Protein AF-A0A8X6N2X9-F1 (afdb_monomer)

Sequence (286 aa):
MPYRKSNLGRNTRKAKSVRRVIAHQTEEERASGNEQSRQRKTQIRAEEAAEQHAAKLEDARFRVRQSRSATSNVLRSQQREHNRLQMAERRQQGKTYQPYNHLALRYNPSEDYGLNRHVLIDTMTTAIDMMPSDTHKIVIQADRTPAGEHVRRFNAPTVDEVAIIIVGDQFQPRDIVLHRRNEPLTKVAETHRCYDVLQYLILFWDAADGYNFSVKMANPVDGEETNKKCSAMNYYSYRLMVQENEDNHILKCRQLFNQYIVDIDAKIETERLIFIRLNQTKLHSE

Radius of gyration: 29.12 Å; Cα contacts (8 Å, |Δi|>4): 142; chains: 1; bounding box: 67×75×75 Å

Mean predicted aligned error: 19.79 Å

Structure (mmCIF, N/CA/C/O backbone):
data_AF-A0A8X6N2X9-F1
#
_entry.id   AF-A0A8X6N2X9-F1
#
loop_
_atom_site.group_PDB
_atom_site.id
_atom_site.type_symbol
_atom_site.label_atom_id
_atom_site.label_alt_id
_atom_site.label_comp_id
_atom_site.label_asym_id
_atom_site.label_entity_id
_atom_site.label_seq_id
_atom_site.pdbx_PDB_ins_code
_atom_site.Cartn_x
_atom_site.Cartn_y
_atom_site.Cartn_z
_atom_site.occupancy
_atom_site.B_iso_or_equiv
_atom_site.auth_seq_id
_atom_site.auth_comp_id
_atom_site.auth_asym_id
_atom_site.auth_atom_id
_atom_site.pdbx_PDB_model_num
ATOM 1 N N . MET A 1 1 ? 18.378 44.188 -38.671 1.00 47.78 1 MET A N 1
ATOM 2 C CA . MET A 1 1 ? 19.050 42.958 -39.156 1.00 47.78 1 MET A CA 1
ATOM 3 C C . MET A 1 1 ? 17.985 41.991 -39.659 1.00 47.78 1 MET A C 1
ATOM 5 O O . MET A 1 1 ? 17.082 41.707 -38.881 1.00 47.78 1 MET A O 1
ATOM 9 N N . PRO A 1 2 ? 18.004 41.531 -40.922 1.00 42.38 2 PRO A N 1
ATOM 10 C CA . PRO A 1 2 ? 16.957 40.641 -41.410 1.00 42.38 2 PRO A CA 1
ATOM 11 C C . PRO A 1 2 ? 17.167 39.208 -40.896 1.00 42.38 2 PRO A C 1
ATOM 13 O O . PRO A 1 2 ? 18.286 38.695 -40.846 1.00 42.38 2 PRO A O 1
ATOM 16 N N . TYR A 1 3 ? 16.062 38.580 -40.500 1.00 45.66 3 TYR A N 1
ATOM 17 C CA . TYR A 1 3 ? 15.987 37.246 -39.909 1.00 45.66 3 TYR A CA 1
ATOM 18 C C . TYR A 1 3 ? 16.494 36.164 -40.880 1.00 45.66 3 TYR A C 1
ATOM 20 O O . TYR A 1 3 ? 16.005 36.024 -42.006 1.00 45.66 3 TYR A O 1
ATOM 28 N N . ARG A 1 4 ? 17.494 35.386 -40.450 1.00 45.91 4 ARG A N 1
ATOM 29 C CA . ARG A 1 4 ? 18.131 34.330 -41.251 1.00 45.91 4 ARG A CA 1
ATOM 30 C C . ARG A 1 4 ? 17.182 33.126 -41.334 1.00 45.91 4 ARG A C 1
ATOM 32 O O . ARG A 1 4 ? 17.051 32.378 -40.371 1.00 45.91 4 ARG A O 1
ATOM 39 N N . LYS A 1 5 ? 16.518 32.929 -42.480 1.00 51.50 5 LYS A N 1
ATOM 40 C CA . LYS A 1 5 ? 15.677 31.742 -42.730 1.00 51.50 5 LYS A CA 1
ATOM 41 C C . LYS A 1 5 ? 16.506 30.461 -42.548 1.00 51.50 5 LYS A C 1
ATOM 43 O O . LYS A 1 5 ? 17.589 30.328 -43.122 1.00 51.50 5 LYS A O 1
ATOM 48 N N . SER A 1 6 ? 16.002 29.531 -41.741 1.00 55.16 6 SER A N 1
ATOM 49 C CA . SER A 1 6 ? 16.616 28.227 -41.493 1.00 55.16 6 SER A CA 1
ATOM 50 C C . SER A 1 6 ? 16.605 27.384 -42.774 1.00 55.16 6 SER A C 1
ATOM 52 O O . SER A 1 6 ? 15.592 27.251 -43.455 1.00 55.16 6 SER A O 1
ATOM 54 N N . ASN A 1 7 ? 17.761 26.820 -43.136 1.00 50.12 7 ASN A N 1
ATOM 55 C CA . ASN A 1 7 ? 17.958 26.039 -44.364 1.00 50.12 7 ASN A CA 1
ATOM 56 C C . ASN A 1 7 ? 17.386 24.606 -44.256 1.00 50.12 7 ASN A C 1
ATOM 58 O O . ASN A 1 7 ? 18.069 23.633 -44.582 1.00 50.12 7 ASN A O 1
ATOM 62 N 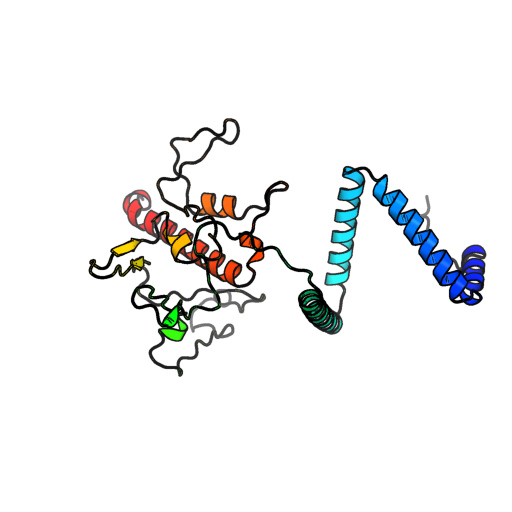N . LEU A 1 8 ? 16.143 24.459 -43.797 1.00 50.50 8 LEU A N 1
ATOM 63 C CA . LEU A 1 8 ? 15.403 23.196 -43.809 1.00 50.50 8 LEU A CA 1
ATOM 64 C C . LEU A 1 8 ? 14.977 22.886 -45.251 1.00 50.50 8 LEU A C 1
ATOM 66 O O . LEU A 1 8 ? 13.925 23.317 -45.704 1.00 50.50 8 LEU A O 1
ATOM 70 N N . GLY A 1 9 ? 15.833 22.184 -46.000 1.00 52.78 9 GLY A N 1
ATOM 71 C CA . GLY A 1 9 ? 15.466 21.659 -47.323 1.00 52.78 9 GLY A CA 1
ATOM 72 C C . GLY A 1 9 ? 16.521 21.725 -48.429 1.00 52.78 9 GLY A C 1
ATOM 73 O O . GLY A 1 9 ? 16.191 21.471 -49.586 1.00 52.78 9 GLY A O 1
ATOM 74 N N . ARG A 1 10 ? 17.796 22.041 -48.153 1.00 50.47 10 ARG A N 1
ATOM 75 C CA . ARG A 1 10 ? 18.813 22.009 -49.223 1.00 50.47 10 ARG A CA 1
ATOM 76 C C . ARG A 1 10 ? 19.252 20.583 -49.558 1.00 50.47 10 ARG A C 1
ATOM 78 O O . ARG A 1 10 ? 19.975 19.931 -48.810 1.00 50.47 10 ARG A O 1
ATOM 85 N N . ASN A 1 11 ? 18.888 20.156 -50.763 1.00 60.03 11 ASN A N 1
ATOM 86 C CA . ASN A 1 11 ? 19.385 18.981 -51.474 1.00 60.03 11 ASN A CA 1
ATOM 87 C C . ASN A 1 11 ? 20.863 19.200 -51.887 1.00 60.03 11 ASN A C 1
ATOM 89 O O . ASN A 1 11 ? 21.17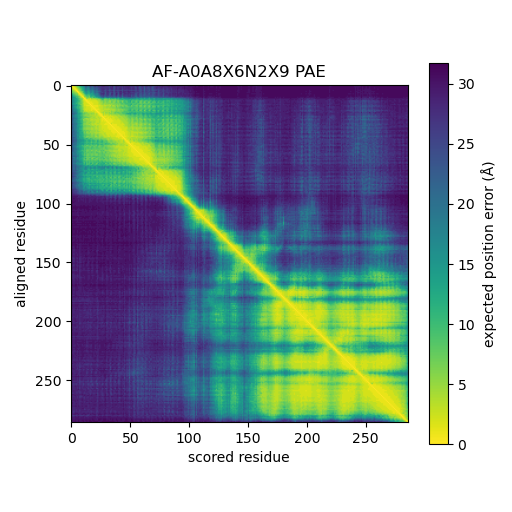5 19.442 -53.055 1.00 60.03 11 ASN A O 1
ATOM 93 N N . THR A 1 12 ? 21.770 19.237 -50.903 1.00 72.19 12 THR A N 1
ATOM 94 C CA . THR A 1 12 ? 23.193 19.565 -51.101 1.00 72.19 12 THR A CA 1
ATOM 95 C C . THR A 1 12 ? 23.905 18.501 -51.945 1.00 72.19 12 THR A C 1
ATOM 97 O O . THR A 1 12 ? 23.574 17.317 -51.876 1.00 72.19 12 THR A O 1
ATOM 100 N N . ARG A 1 13 ? 24.923 18.896 -52.732 1.00 71.94 13 ARG A N 1
ATOM 101 C CA . ARG A 1 13 ? 25.735 17.952 -53.536 1.00 71.94 13 ARG A CA 1
ATOM 102 C C . ARG A 1 13 ? 26.295 16.803 -52.683 1.00 71.94 13 ARG A C 1
ATOM 104 O O . ARG A 1 13 ? 26.290 15.661 -53.129 1.00 71.94 13 ARG A O 1
ATOM 111 N N . LYS A 1 14 ? 26.684 17.092 -51.434 1.00 74.56 14 LYS A N 1
ATOM 112 C CA . LYS A 1 14 ? 27.164 16.101 -50.458 1.00 74.56 14 LYS A CA 1
ATOM 113 C C . LYS A 1 14 ? 26.070 15.102 -50.058 1.00 74.56 14 LYS A C 1
ATOM 115 O O . LYS A 1 14 ? 26.307 13.904 -50.127 1.00 74.56 14 LYS A O 1
ATOM 120 N N . ALA A 1 15 ? 24.860 15.566 -49.734 1.00 72.31 15 ALA A N 1
ATOM 121 C CA . ALA A 1 15 ? 23.736 14.679 -49.416 1.00 72.31 15 ALA A CA 1
ATOM 122 C C . ALA A 1 15 ? 23.313 13.809 -50.616 1.00 72.31 15 ALA A C 1
ATOM 124 O O . ALA A 1 15 ? 22.996 12.635 -50.441 1.00 72.31 15 ALA A O 1
ATOM 125 N N . LYS A 1 16 ? 23.358 14.354 -51.842 1.00 76.44 16 LYS A N 1
ATOM 126 C CA . LYS A 1 16 ? 23.092 13.591 -53.076 1.00 76.44 16 LYS A CA 1
ATOM 127 C C . LYS A 1 16 ? 24.145 12.510 -53.328 1.00 76.44 16 LYS A C 1
ATOM 129 O O . LYS A 1 16 ? 23.776 11.396 -53.678 1.00 76.44 16 LYS A O 1
ATOM 134 N N . SER A 1 17 ? 25.425 12.830 -53.131 1.00 77.94 17 SER A N 1
ATOM 135 C CA . SER A 1 17 ? 26.524 11.863 -53.243 1.00 77.94 17 SER A CA 1
ATOM 136 C C . SER A 1 17 ? 26.359 10.715 -52.241 1.00 77.94 17 SER A C 1
ATOM 138 O O . SER A 1 17 ? 26.337 9.556 -52.637 1.00 77.94 17 SER A O 1
ATOM 140 N N . VAL A 1 18 ? 26.090 11.032 -50.968 1.00 79.25 18 VAL A N 1
ATOM 141 C CA . VAL A 1 18 ? 25.855 10.029 -49.913 1.00 79.25 18 VAL A CA 1
ATOM 142 C C . VAL A 1 18 ? 24.670 9.117 -50.247 1.00 79.25 18 VAL A C 1
ATOM 144 O O . VAL A 1 18 ? 24.777 7.905 -50.101 1.00 79.25 18 VAL A O 1
ATOM 147 N N . ARG A 1 19 ? 23.557 9.662 -50.758 1.00 78.88 19 ARG A N 1
ATOM 148 C CA . ARG A 1 19 ? 22.403 8.845 -51.178 1.00 78.88 19 ARG A CA 1
ATOM 149 C C . ARG A 1 19 ? 22.729 7.902 -52.338 1.00 78.88 19 ARG A C 1
ATOM 151 O O . ARG A 1 19 ? 22.257 6.773 -52.319 1.00 78.88 19 ARG A O 1
ATOM 158 N N . ARG A 1 20 ? 23.528 8.343 -53.320 1.00 80.88 20 ARG A N 1
ATOM 159 C CA . ARG A 1 20 ? 23.977 7.478 -54.428 1.00 80.88 20 ARG A CA 1
ATOM 160 C C . ARG A 1 20 ? 24.857 6.342 -53.919 1.00 80.88 20 ARG A C 1
ATOM 162 O O . ARG A 1 20 ? 24.640 5.206 -54.307 1.00 80.88 20 ARG A O 1
ATOM 169 N N . VAL A 1 21 ? 25.789 6.638 -53.014 1.00 80.06 21 VAL A N 1
ATOM 170 C CA . VAL A 1 21 ? 26.652 5.617 -52.403 1.00 80.06 21 VAL A CA 1
ATOM 171 C C . VAL A 1 21 ? 25.815 4.587 -51.637 1.00 80.06 21 VAL A C 1
ATOM 173 O O . VAL A 1 21 ? 25.965 3.399 -51.879 1.00 80.06 21 VAL A O 1
ATOM 176 N N . ILE A 1 22 ? 24.861 5.017 -50.803 1.00 78.69 22 ILE A N 1
ATOM 177 C CA . ILE A 1 22 ? 23.973 4.101 -50.056 1.00 78.69 22 ILE A CA 1
ATOM 178 C C . ILE A 1 22 ? 23.129 3.221 -51.000 1.00 78.69 22 ILE A C 1
ATOM 180 O O . ILE A 1 22 ? 22.925 2.033 -50.732 1.00 78.69 22 ILE A O 1
ATOM 184 N N . ALA A 1 23 ? 22.648 3.788 -52.111 1.00 80.12 23 ALA A N 1
ATOM 185 C CA . ALA A 1 23 ? 21.834 3.067 -53.088 1.00 80.12 23 ALA A CA 1
ATOM 186 C C . ALA A 1 23 ? 22.614 1.964 -53.827 1.00 80.12 23 ALA A C 1
ATOM 188 O O . ALA A 1 23 ? 22.026 0.936 -54.148 1.00 80.12 23 ALA A O 1
ATOM 189 N N . HIS A 1 24 ? 23.919 2.154 -54.057 1.00 83.62 24 HIS A N 1
ATOM 190 C CA . HIS A 1 24 ? 24.770 1.212 -54.797 1.00 83.62 24 HIS A CA 1
ATOM 191 C C . HIS A 1 24 ? 25.583 0.243 -53.918 1.00 83.62 24 HIS A C 1
ATOM 193 O O . HIS A 1 24 ? 26.282 -0.603 -54.462 1.00 83.62 24 HIS A O 1
ATOM 199 N N . GLN A 1 25 ? 25.490 0.336 -52.588 1.00 83.81 25 GLN A N 1
ATOM 200 C CA . GLN A 1 25 ? 26.158 -0.597 -51.670 1.00 83.81 25 GLN A CA 1
ATOM 201 C C . GLN A 1 25 ? 25.554 -2.005 -51.710 1.00 83.81 25 GLN A C 1
ATOM 203 O O . GLN A 1 25 ? 24.332 -2.163 -51.796 1.00 83.81 25 GLN A O 1
ATOM 208 N N . THR A 1 26 ? 26.405 -3.018 -51.559 1.00 85.56 26 THR A N 1
ATOM 209 C CA . THR A 1 26 ? 25.987 -4.416 -51.377 1.00 85.56 26 THR A CA 1
ATOM 210 C C . THR A 1 26 ? 25.476 -4.661 -49.949 1.00 85.56 26 THR A C 1
ATOM 212 O O . THR A 1 26 ? 25.721 -3.869 -49.035 1.00 85.56 26 THR A O 1
ATOM 215 N N . GLU A 1 27 ? 24.726 -5.745 -49.725 1.00 80.88 27 GLU A N 1
ATOM 216 C CA . GLU A 1 27 ? 24.219 -6.080 -48.381 1.00 80.88 27 GLU A CA 1
ATOM 217 C C . GLU A 1 27 ? 25.348 -6.344 -47.377 1.00 80.88 27 GLU A C 1
ATOM 219 O O . GLU A 1 27 ? 25.246 -5.926 -46.223 1.00 80.88 27 GLU A O 1
ATOM 224 N N . GLU A 1 28 ? 26.452 -6.939 -47.829 1.00 82.94 28 GLU A N 1
ATOM 225 C CA . GLU A 1 28 ? 27.638 -7.207 -47.010 1.00 82.94 28 GLU A CA 1
ATOM 226 C C . GLU A 1 28 ? 28.362 -5.919 -46.600 1.00 82.94 28 GLU A C 1
ATOM 228 O O . GLU A 1 28 ? 28.704 -5.741 -45.428 1.00 82.94 28 GLU A O 1
ATOM 233 N N . GLU A 1 29 ? 28.525 -4.965 -47.522 1.00 84.38 29 GLU A N 1
ATOM 234 C CA . GLU A 1 29 ? 29.093 -3.647 -47.214 1.00 84.38 29 GLU A CA 1
ATOM 235 C C . GLU A 1 29 ? 28.211 -2.866 -46.231 1.00 84.38 29 GLU A C 1
ATOM 237 O O . GLU A 1 29 ? 28.717 -2.212 -45.313 1.00 84.38 29 GLU A O 1
ATOM 242 N N . ARG A 1 30 ? 26.881 -2.970 -46.366 1.00 82.62 30 ARG A N 1
ATOM 243 C CA . ARG A 1 30 ? 25.932 -2.367 -45.416 1.00 82.62 30 ARG A CA 1
ATOM 244 C C . ARG A 1 30 ? 26.009 -3.031 -44.045 1.00 82.62 30 ARG A C 1
ATOM 246 O O . ARG A 1 30 ? 25.992 -2.327 -43.035 1.00 82.62 30 ARG A O 1
ATOM 253 N N . ALA A 1 31 ? 26.088 -4.359 -43.989 1.00 83.56 31 ALA A N 1
ATOM 254 C CA . ALA A 1 31 ? 26.205 -5.104 -42.740 1.00 83.56 31 ALA A CA 1
ATOM 255 C C . ALA A 1 31 ? 27.518 -4.766 -42.014 1.00 83.56 31 ALA A C 1
ATOM 257 O O . ALA A 1 31 ? 27.481 -4.411 -40.836 1.00 83.56 31 ALA A O 1
ATOM 258 N N . SER A 1 32 ? 28.644 -4.759 -42.733 1.00 87.75 32 SER A N 1
ATOM 259 C CA . SER A 1 32 ? 29.963 -4.378 -42.210 1.00 87.75 32 SER A CA 1
ATOM 260 C C . SER A 1 32 ? 29.985 -2.932 -41.696 1.00 87.75 32 SER A C 1
ATOM 262 O O . SER A 1 32 ? 30.394 -2.674 -40.562 1.00 87.75 32 SER A O 1
ATOM 264 N N . GLY A 1 33 ? 29.440 -1.978 -42.462 1.00 88.31 33 GLY A N 1
ATOM 265 C CA . GLY A 1 33 ? 29.343 -0.577 -42.036 1.00 88.31 33 GLY A CA 1
ATOM 266 C C . GLY A 1 33 ? 28.426 -0.362 -40.823 1.00 88.31 33 GLY A C 1
ATOM 267 O O . GLY A 1 33 ? 28.725 0.456 -39.942 1.00 88.31 33 GLY A O 1
ATOM 268 N N . ASN A 1 34 ? 27.325 -1.116 -40.733 1.00 85.56 34 ASN A N 1
ATOM 269 C CA . ASN A 1 34 ? 26.439 -1.106 -39.568 1.00 85.56 34 ASN A CA 1
ATOM 270 C C . ASN A 1 34 ? 27.136 -1.672 -38.328 1.00 85.56 34 ASN A C 1
ATOM 272 O O . ASN A 1 34 ? 26.966 -1.122 -37.237 1.00 85.56 34 ASN A O 1
ATOM 276 N N . GLU A 1 35 ? 27.944 -2.718 -38.489 1.00 84.94 35 GLU A N 1
ATOM 277 C CA . GLU A 1 35 ? 28.675 -3.346 -37.391 1.00 84.94 35 GLU A CA 1
ATOM 278 C C . GLU A 1 35 ? 29.802 -2.445 -36.870 1.00 84.94 35 GLU A C 1
ATOM 280 O O . GLU A 1 35 ? 29.872 -2.185 -35.669 1.00 84.94 35 GLU A O 1
ATOM 285 N N . GLN A 1 36 ? 30.585 -1.819 -37.754 1.00 88.31 36 GLN A N 1
ATOM 286 C CA . GLN A 1 36 ? 31.569 -0.799 -37.362 1.00 88.31 36 GLN A CA 1
ATOM 287 C C . GLN A 1 36 ? 30.910 0.392 -36.646 1.00 88.31 36 GLN A C 1
ATOM 289 O O . GLN A 1 36 ? 31.418 0.908 -35.646 1.00 88.31 36 GLN A O 1
ATOM 294 N N . SER A 1 37 ? 29.729 0.813 -37.106 1.00 86.62 37 SER A N 1
ATOM 295 C CA . SER A 1 37 ? 28.956 1.872 -36.448 1.00 86.62 37 SER A CA 1
ATOM 296 C C . SER A 1 37 ? 28.434 1.451 -35.069 1.00 86.62 37 SER A C 1
ATOM 298 O O . SER A 1 37 ? 28.343 2.291 -34.168 1.00 86.62 37 SER A O 1
ATOM 300 N N . ARG A 1 38 ? 28.081 0.171 -34.879 1.00 86.25 38 ARG A N 1
ATOM 301 C CA . ARG A 1 38 ? 27.702 -0.387 -33.572 1.00 86.25 38 ARG A CA 1
ATOM 302 C C . ARG A 1 38 ? 28.898 -0.403 -32.627 1.00 86.25 38 ARG A C 1
ATOM 304 O O . ARG A 1 38 ? 28.765 0.137 -31.533 1.00 86.25 38 ARG A O 1
ATOM 311 N N . GLN A 1 39 ? 30.049 -0.899 -33.083 1.00 87.44 39 GLN A N 1
ATOM 312 C CA . GLN A 1 39 ? 31.296 -0.961 -32.311 1.00 87.44 39 GLN A CA 1
ATOM 313 C C . GLN A 1 39 ? 31.765 0.426 -31.854 1.00 87.44 39 GLN A C 1
ATOM 315 O O . GLN A 1 39 ? 32.082 0.639 -30.683 1.00 87.44 39 GLN A O 1
ATOM 320 N N . ARG A 1 40 ? 31.711 1.421 -32.745 1.00 89.38 40 ARG A N 1
ATOM 321 C CA . ARG A 1 40 ? 32.033 2.807 -32.386 1.00 89.38 40 ARG A CA 1
ATOM 322 C C . ARG A 1 40 ? 31.057 3.375 -31.353 1.00 89.38 40 ARG A C 1
ATOM 324 O O . ARG A 1 40 ? 31.465 4.070 -30.430 1.00 89.38 40 ARG A O 1
ATOM 331 N N . LYS A 1 41 ? 29.756 3.081 -31.474 1.00 86.06 41 LYS A N 1
ATOM 332 C CA . LYS A 1 41 ? 28.751 3.517 -30.488 1.00 86.06 41 LYS A CA 1
ATOM 333 C C . LYS A 1 41 ? 28.925 2.835 -29.133 1.00 86.06 41 LYS A C 1
ATOM 335 O O . LYS A 1 41 ? 28.626 3.468 -28.126 1.00 86.06 41 LYS A O 1
ATOM 340 N N . THR A 1 42 ? 29.348 1.573 -29.093 1.00 85.81 42 THR A N 1
ATOM 341 C CA . THR A 1 42 ? 29.616 0.866 -27.833 1.00 85.81 42 THR A CA 1
ATOM 342 C C . THR A 1 42 ? 30.863 1.402 -27.145 1.00 85.81 42 THR A C 1
ATOM 344 O O . THR A 1 42 ? 30.806 1.610 -25.942 1.00 85.81 42 THR A O 1
ATOM 347 N N . GLN A 1 43 ? 31.923 1.719 -27.896 1.00 87.94 43 GLN A N 1
ATOM 348 C CA . GLN A 1 43 ? 33.115 2.387 -27.354 1.00 87.94 43 GLN A CA 1
ATOM 349 C C . GLN A 1 43 ? 32.758 3.750 -26.749 1.00 87.94 43 GLN A C 1
ATOM 351 O O . GLN A 1 43 ? 33.025 3.989 -25.579 1.00 87.94 43 GLN A O 1
ATOM 356 N N . ILE A 1 44 ? 32.009 4.581 -27.487 1.00 85.25 44 ILE A N 1
ATOM 357 C CA . ILE A 1 44 ? 31.548 5.887 -26.984 1.00 85.25 44 ILE A CA 1
ATOM 358 C C . ILE A 1 44 ? 30.692 5.745 -25.714 1.00 85.25 44 ILE A C 1
ATOM 360 O O . ILE A 1 44 ? 30.793 6.583 -24.831 1.00 85.25 44 ILE A O 1
ATOM 364 N N . ARG A 1 45 ? 29.839 4.714 -25.608 1.00 80.69 45 ARG A N 1
ATOM 365 C CA . ARG A 1 45 ? 29.037 4.475 -24.390 1.00 80.69 45 ARG A CA 1
ATOM 366 C C . ARG A 1 45 ? 29.870 3.972 -23.213 1.00 80.69 45 ARG A C 1
ATOM 368 O O . ARG A 1 45 ? 29.500 4.247 -22.082 1.00 80.69 45 ARG A O 1
ATOM 375 N N . ALA A 1 46 ? 30.931 3.210 -23.468 1.00 81.56 46 ALA A N 1
ATOM 376 C CA . ALA A 1 46 ? 31.814 2.699 -22.422 1.00 81.56 46 ALA A CA 1
ATOM 377 C C . ALA A 1 46 ? 32.680 3.812 -21.807 1.00 81.56 46 ALA A C 1
ATOM 379 O O . ALA A 1 46 ? 33.024 3.737 -20.634 1.00 81.56 46 ALA A O 1
ATOM 380 N N . GLU A 1 47 ? 32.989 4.846 -22.590 1.00 85.81 47 GLU A N 1
ATOM 381 C CA . GLU A 1 47 ? 33.782 6.014 -22.181 1.00 85.81 47 GLU A CA 1
ATOM 382 C C . GLU A 1 47 ? 32.914 7.197 -21.688 1.00 85.81 47 GLU A C 1
ATOM 384 O O . GLU A 1 47 ? 33.436 8.258 -21.351 1.00 85.81 47 GLU A O 1
ATOM 389 N N . GLU A 1 48 ? 31.584 7.046 -21.657 1.00 84.19 48 GLU A N 1
ATOM 390 C CA . GLU A 1 48 ? 30.634 8.115 -21.317 1.00 84.19 48 GLU A CA 1
ATOM 391 C C . GLU A 1 48 ? 30.599 8.367 -19.799 1.00 84.19 48 GLU A C 1
ATOM 393 O O . GLU A 1 48 ? 30.393 7.451 -19.002 1.00 84.19 48 GLU A O 1
ATOM 398 N N . ALA A 1 49 ? 30.763 9.627 -19.383 1.00 86.56 49 ALA A N 1
ATOM 399 C CA . ALA A 1 49 ? 30.633 10.015 -17.979 1.00 86.56 49 ALA A CA 1
ATOM 400 C C . ALA A 1 49 ? 29.179 9.860 -17.488 1.00 86.56 49 ALA A C 1
ATOM 402 O O . ALA A 1 49 ? 28.230 10.074 -18.248 1.00 86.56 49 ALA A O 1
ATOM 403 N N . ALA A 1 50 ? 28.990 9.551 -16.200 1.00 81.69 50 ALA A N 1
ATOM 404 C CA . ALA A 1 50 ? 27.674 9.261 -15.616 1.00 81.69 50 ALA A CA 1
ATOM 405 C C . ALA A 1 50 ? 26.636 10.382 -15.840 1.00 81.69 50 ALA A C 1
ATOM 407 O O . ALA A 1 50 ? 25.484 10.104 -16.173 1.00 81.69 50 ALA A O 1
ATOM 408 N N . GLU A 1 51 ? 27.053 11.648 -15.749 1.00 81.75 51 GLU A N 1
ATOM 409 C CA . GLU A 1 51 ? 26.187 12.812 -15.989 1.00 81.75 51 GLU A CA 1
ATOM 410 C C . GLU A 1 51 ? 25.728 12.915 -17.453 1.00 81.75 51 GLU A C 1
ATOM 412 O O . GLU A 1 51 ? 24.561 13.197 -17.733 1.00 81.75 51 GLU A O 1
ATOM 417 N N . GLN A 1 52 ? 26.620 12.624 -18.406 1.00 81.31 52 GLN A N 1
ATOM 418 C CA . GLN A 1 52 ? 26.294 12.615 -19.836 1.00 81.31 52 GLN A CA 1
ATOM 419 C C . GLN A 1 52 ? 25.355 11.450 -20.178 1.00 81.31 52 GLN A C 1
ATOM 421 O O . GLN A 1 52 ? 24.403 11.621 -20.945 1.00 81.31 52 GLN A O 1
ATOM 426 N N . HIS A 1 53 ? 25.567 10.291 -19.546 1.00 83.69 53 HIS A N 1
ATOM 427 C CA . HIS A 1 53 ? 24.683 9.135 -19.665 1.00 83.69 53 HIS A CA 1
ATOM 428 C C . HIS A 1 53 ? 23.270 9.439 -19.131 1.00 83.69 53 HIS A C 1
ATOM 430 O O . HIS A 1 53 ? 22.280 9.138 -19.805 1.00 83.69 53 HIS A O 1
ATOM 436 N N . ALA A 1 54 ? 23.160 10.091 -17.969 1.00 82.06 54 ALA A N 1
ATOM 437 C CA . ALA A 1 54 ? 21.880 10.491 -17.383 1.00 82.06 54 ALA A CA 1
ATOM 438 C C . ALA A 1 54 ? 21.129 11.510 -18.261 1.00 82.06 54 ALA A C 1
ATOM 440 O O . ALA A 1 54 ? 19.959 11.300 -18.587 1.00 82.06 54 ALA A O 1
ATOM 441 N N . ALA A 1 55 ? 21.811 12.558 -18.739 1.00 85.94 55 ALA A N 1
ATOM 442 C CA . ALA A 1 55 ? 21.214 13.568 -19.618 1.00 85.94 55 ALA A CA 1
ATOM 443 C C . ALA A 1 55 ? 20.676 12.967 -20.931 1.00 85.94 55 ALA A C 1
ATOM 445 O O . ALA A 1 55 ? 19.605 13.331 -21.420 1.00 85.94 55 ALA A O 1
ATOM 446 N N . LYS A 1 56 ? 21.392 11.992 -21.494 1.00 85.44 56 LYS A N 1
ATOM 447 C CA . LYS A 1 56 ? 20.983 11.269 -22.704 1.00 85.44 56 LYS A CA 1
ATOM 448 C C . LYS A 1 56 ? 19.806 10.329 -22.463 1.00 85.44 56 LYS A C 1
ATOM 450 O O . LYS A 1 56 ? 18.983 10.154 -23.366 1.00 85.44 56 LYS A O 1
ATOM 455 N N . LEU A 1 57 ? 19.710 9.735 -21.272 1.00 84.81 57 LEU A N 1
ATOM 456 C CA . LEU A 1 57 ? 18.554 8.937 -20.871 1.00 84.81 57 LEU A CA 1
ATOM 457 C C . LEU A 1 57 ? 17.306 9.819 -20.737 1.00 84.81 57 LEU A C 1
ATOM 459 O O . LEU A 1 57 ? 16.246 9.436 -21.231 1.00 84.81 57 LEU A O 1
ATOM 463 N N . GLU A 1 58 ? 17.438 11.009 -20.151 1.00 82.69 58 GLU A N 1
ATOM 464 C CA . GLU A 1 58 ? 16.352 11.993 -20.062 1.00 82.69 58 GLU A CA 1
ATOM 465 C C . GLU A 1 58 ? 15.910 12.500 -21.441 1.00 82.69 58 GLU A C 1
ATOM 467 O O . GLU A 1 58 ? 14.719 12.487 -21.759 1.00 82.69 58 GLU A O 1
ATOM 472 N N . ASP A 1 59 ? 16.849 12.825 -22.331 1.00 86.50 59 ASP A N 1
ATOM 473 C CA . ASP A 1 59 ? 16.521 13.211 -23.708 1.00 86.50 59 ASP A CA 1
ATOM 474 C C . ASP A 1 59 ? 15.853 12.061 -24.498 1.00 86.50 59 ASP A C 1
ATOM 476 O O . ASP A 1 59 ? 14.933 12.270 -25.297 1.00 86.50 59 ASP A O 1
ATOM 480 N N . ALA A 1 60 ? 16.250 10.809 -24.247 1.00 82.69 60 ALA A N 1
ATOM 481 C CA . ALA A 1 60 ? 15.574 9.641 -24.809 1.00 82.69 60 ALA A CA 1
ATOM 482 C C . ALA A 1 60 ? 14.146 9.477 -24.253 1.00 82.69 60 ALA A C 1
ATOM 484 O O . ALA A 1 60 ? 13.214 9.240 -25.029 1.00 82.69 60 ALA A O 1
ATOM 485 N N . ARG A 1 61 ? 13.945 9.649 -22.938 1.00 82.50 61 ARG A N 1
ATOM 486 C CA . ARG A 1 61 ? 12.618 9.626 -22.294 1.00 82.50 61 ARG A CA 1
ATOM 487 C C . ARG A 1 61 ? 11.709 10.705 -22.877 1.00 82.50 61 ARG A C 1
ATOM 489 O O . ARG A 1 61 ? 10.559 10.416 -23.218 1.00 82.50 61 ARG A O 1
ATOM 496 N N . PHE A 1 62 ? 12.231 11.913 -23.071 1.00 79.06 62 PHE A N 1
ATOM 497 C CA . PHE A 1 62 ? 11.496 13.028 -23.660 1.00 79.06 62 PHE A CA 1
ATOM 498 C C . PHE A 1 62 ? 11.059 12.734 -25.103 1.00 79.06 62 PHE A C 1
ATOM 500 O O . PHE A 1 62 ? 9.881 12.884 -25.438 1.00 79.06 62 PHE A O 1
ATOM 507 N N . ARG A 1 63 ? 11.957 12.201 -25.942 1.00 81.00 63 ARG A N 1
ATOM 508 C CA . ARG A 1 63 ? 11.632 11.782 -27.319 1.00 81.00 63 ARG A CA 1
ATOM 509 C C . ARG A 1 63 ? 10.602 10.652 -27.375 1.00 81.00 63 ARG A C 1
ATOM 511 O O . ARG A 1 63 ? 9.696 10.672 -28.215 1.00 81.00 63 ARG A O 1
ATOM 518 N N . VAL A 1 64 ? 10.684 9.677 -26.468 1.00 78.56 64 VAL A N 1
ATOM 519 C CA . VAL A 1 64 ? 9.675 8.610 -26.351 1.00 78.56 64 VAL A CA 1
ATOM 520 C C . VAL A 1 64 ? 8.323 9.186 -25.924 1.00 78.56 64 VAL A C 1
ATOM 522 O O . VAL A 1 64 ? 7.293 8.791 -26.466 1.00 78.56 64 VAL A O 1
ATOM 525 N N . ARG A 1 65 ? 8.295 10.153 -25.003 1.00 76.75 65 ARG A N 1
ATOM 526 C CA . ARG A 1 65 ? 7.053 10.810 -24.569 1.00 76.75 65 ARG A CA 1
ATOM 527 C C . ARG A 1 65 ? 6.393 11.594 -25.705 1.00 76.75 65 ARG A C 1
ATOM 529 O O . ARG A 1 65 ? 5.192 11.438 -25.914 1.00 76.75 65 ARG A O 1
ATOM 536 N N . GLN A 1 66 ? 7.168 12.368 -26.467 1.00 74.75 66 GLN A N 1
ATOM 537 C CA . GLN A 1 66 ? 6.662 13.128 -27.617 1.00 74.75 66 GLN A CA 1
ATOM 538 C C . GLN A 1 66 ? 6.179 12.228 -28.765 1.00 74.75 66 GLN A C 1
ATOM 540 O O . GLN A 1 66 ? 5.133 12.475 -29.360 1.00 74.75 66 GLN A O 1
ATOM 545 N N . SER A 1 67 ? 6.901 11.148 -29.071 1.00 74.62 67 SER A N 1
ATOM 546 C CA . SER A 1 67 ? 6.449 10.184 -30.088 1.00 74.62 67 SER A CA 1
ATOM 547 C C . SER A 1 67 ? 5.196 9.425 -29.639 1.00 74.62 67 SER A C 1
ATOM 549 O O . SER A 1 67 ? 4.279 9.211 -30.431 1.00 74.62 67 SER A O 1
ATOM 551 N N . ARG A 1 68 ? 5.091 9.079 -28.349 1.00 68.44 68 ARG A N 1
ATOM 552 C CA . ARG A 1 68 ? 3.872 8.487 -27.785 1.00 68.44 68 ARG A CA 1
ATOM 553 C C . ARG A 1 68 ? 2.687 9.437 -27.887 1.00 68.44 68 ARG A C 1
ATOM 555 O O . ARG A 1 68 ? 1.634 8.974 -28.298 1.00 68.44 68 ARG A O 1
ATOM 562 N N . SER A 1 69 ? 2.823 10.732 -27.597 1.00 67.44 69 SER A N 1
ATOM 563 C CA . SER A 1 69 ? 1.703 11.679 -27.726 1.00 67.44 69 SER A CA 1
ATOM 564 C C . SER A 1 69 ? 1.277 11.920 -29.181 1.00 67.44 69 SER A C 1
ATOM 566 O O . SER A 1 69 ? 0.088 12.095 -29.425 1.00 67.44 69 SER A O 1
ATOM 568 N N . ALA A 1 70 ? 2.201 11.830 -30.143 1.00 65.81 70 ALA A N 1
ATOM 569 C CA . ALA A 1 70 ? 1.942 12.055 -31.570 1.00 65.81 70 ALA A CA 1
ATOM 570 C C . ALA A 1 70 ? 1.429 10.826 -32.363 1.00 65.81 70 ALA A C 1
ATOM 572 O O . ALA A 1 70 ? 1.128 10.944 -33.549 1.00 65.81 70 ALA A O 1
ATOM 573 N N . THR A 1 71 ? 1.347 9.636 -31.756 1.00 71.69 71 THR A N 1
ATOM 574 C CA . THR A 1 71 ? 0.950 8.394 -32.454 1.00 71.69 71 THR A CA 1
ATOM 575 C C . THR A 1 71 ? -0.560 8.157 -32.460 1.00 71.69 71 THR A C 1
ATOM 577 O O . THR A 1 71 ? -1.225 8.287 -31.434 1.00 71.69 71 THR A O 1
ATOM 580 N N . SER A 1 72 ? -1.090 7.739 -33.616 1.00 72.94 72 SER A N 1
ATOM 581 C CA . SER A 1 72 ? -2.485 7.306 -33.784 1.00 72.94 72 SER A CA 1
ATOM 582 C C . SER A 1 72 ? -2.817 6.075 -32.926 1.00 72.94 72 SER A C 1
ATOM 584 O O . SER A 1 72 ? -1.965 5.210 -32.699 1.00 72.94 72 SER A O 1
ATOM 586 N N . ASN A 1 73 ? -4.074 5.964 -32.483 1.00 74.38 73 ASN A N 1
ATOM 587 C CA . ASN A 1 73 ? -4.561 4.896 -31.599 1.00 74.38 73 ASN A CA 1
ATOM 588 C C . ASN A 1 73 ? -4.317 3.481 -32.157 1.00 74.38 73 ASN A C 1
ATOM 590 O O . ASN A 1 73 ? -4.007 2.567 -31.394 1.00 74.38 73 ASN A O 1
ATOM 594 N N . VAL A 1 74 ? -4.371 3.309 -33.482 1.00 73.50 74 VAL A N 1
ATOM 595 C CA . VAL A 1 74 ? -4.140 2.014 -34.152 1.00 73.50 74 VAL A CA 1
ATOM 596 C C . VAL A 1 74 ? -2.693 1.542 -33.977 1.00 73.50 74 VAL A C 1
ATOM 598 O O . VAL A 1 74 ? -2.454 0.404 -33.576 1.00 73.50 74 VAL A O 1
ATOM 601 N N . LEU A 1 75 ? -1.721 2.437 -34.184 1.00 73.06 75 LEU A N 1
ATOM 602 C CA . LEU A 1 75 ? -0.296 2.131 -34.006 1.00 73.06 75 LEU A CA 1
ATOM 603 C C . LEU A 1 75 ? 0.038 1.841 -32.536 1.00 73.06 75 LEU A C 1
ATOM 605 O O . LEU A 1 75 ? 0.858 0.972 -32.240 1.00 73.06 75 LEU A O 1
ATOM 609 N N . ARG A 1 76 ? -0.635 2.521 -31.597 1.00 72.19 76 ARG A N 1
ATOM 610 C CA . ARG A 1 76 ? -0.494 2.245 -30.159 1.00 72.19 76 ARG A CA 1
ATOM 611 C C . ARG A 1 76 ? -1.006 0.849 -29.794 1.00 72.19 76 ARG A C 1
ATOM 613 O O . ARG A 1 76 ? -0.366 0.184 -28.982 1.00 72.19 76 ARG A O 1
ATOM 620 N N . SER A 1 77 ? -2.116 0.403 -30.387 1.00 70.38 77 SER A N 1
ATOM 621 C CA . SER A 1 77 ? -2.661 -0.946 -30.167 1.00 70.38 77 SER A CA 1
ATOM 622 C C . SER A 1 77 ? -1.705 -2.030 -30.678 1.00 70.38 77 SER A C 1
ATOM 624 O O . SER A 1 77 ? -1.299 -2.905 -29.916 1.00 70.38 77 SER A O 1
ATOM 626 N N . GLN A 1 78 ? -1.224 -1.892 -31.919 1.00 77.56 78 GLN A N 1
ATOM 627 C CA . GLN A 1 78 ? -0.265 -2.826 -32.524 1.00 77.56 78 GLN A CA 1
ATOM 628 C C . GLN A 1 78 ? 1.040 -2.924 -31.717 1.00 77.56 78 GLN A C 1
ATOM 630 O O . GLN A 1 78 ? 1.554 -4.018 -31.485 1.00 77.56 78 GLN A O 1
ATOM 635 N N . GLN A 1 79 ? 1.550 -1.797 -31.208 1.00 75.44 79 GLN A N 1
ATOM 636 C CA . GLN A 1 79 ? 2.747 -1.796 -30.363 1.00 75.44 79 GLN A CA 1
ATOM 637 C C . GLN A 1 79 ? 2.523 -2.522 -29.026 1.00 75.44 79 GLN A C 1
ATOM 639 O O . GLN A 1 79 ? 3.432 -3.191 -28.531 1.00 75.44 79 GLN A O 1
ATOM 644 N N . ARG A 1 80 ? 1.333 -2.399 -28.421 1.00 75.38 80 ARG A N 1
ATOM 645 C CA . ARG A 1 80 ? 0.990 -3.110 -27.176 1.00 75.38 80 ARG A CA 1
ATOM 646 C C . ARG A 1 80 ? 0.958 -4.619 -27.396 1.00 75.38 80 ARG A C 1
ATOM 648 O O . ARG A 1 80 ? 1.510 -5.348 -26.573 1.00 75.38 80 ARG A O 1
ATOM 655 N N . GLU A 1 81 ? 0.370 -5.077 -28.498 1.00 71.56 81 GLU A N 1
ATOM 656 C CA . GLU A 1 81 ? 0.344 -6.501 -28.843 1.00 71.56 81 GLU A CA 1
ATOM 657 C C . GLU A 1 81 ? 1.740 -7.046 -29.144 1.00 71.56 81 GLU A C 1
ATOM 659 O O . GLU A 1 81 ? 2.124 -8.078 -28.595 1.00 71.56 81 GLU A O 1
ATOM 664 N N . HIS A 1 82 ? 2.550 -6.310 -29.909 1.00 79.06 82 HIS A N 1
ATOM 665 C CA . HIS A 1 82 ? 3.936 -6.694 -30.175 1.00 79.06 82 HIS A CA 1
ATOM 666 C C . HIS A 1 82 ? 4.757 -6.821 -28.880 1.00 79.06 82 HIS A C 1
ATOM 668 O O . HIS A 1 82 ? 5.445 -7.818 -28.666 1.00 79.06 82 HIS A O 1
ATOM 674 N N . ASN A 1 83 ? 4.621 -5.860 -27.959 1.00 72.75 83 ASN A N 1
ATOM 675 C CA . ASN A 1 83 ? 5.278 -5.925 -26.652 1.00 72.75 83 ASN A CA 1
ATOM 676 C C . ASN A 1 83 ? 4.772 -7.112 -25.811 1.00 72.75 83 ASN A C 1
ATOM 678 O O . ASN A 1 83 ? 5.556 -7.737 -25.096 1.00 72.75 83 ASN A O 1
ATOM 682 N N . ARG A 1 84 ? 3.474 -7.441 -25.881 1.00 74.06 84 ARG A N 1
ATOM 683 C CA . ARG A 1 84 ? 2.881 -8.590 -25.175 1.00 74.06 84 ARG A CA 1
ATOM 684 C C . ARG A 1 84 ? 3.485 -9.908 -25.662 1.00 74.06 84 ARG A C 1
ATOM 686 O O . ARG A 1 84 ? 3.843 -10.740 -24.829 1.00 74.06 84 ARG A O 1
ATOM 693 N N . LEU A 1 85 ? 3.626 -10.067 -26.977 1.00 76.69 85 LEU A N 1
ATOM 694 C CA . LEU A 1 85 ? 4.209 -11.255 -27.602 1.00 76.69 85 LEU A CA 1
ATOM 695 C C . LEU A 1 85 ? 5.705 -11.381 -27.289 1.00 76.69 85 LEU A C 1
ATOM 697 O O . LEU A 1 85 ? 6.136 -12.433 -26.829 1.00 76.69 85 LEU A O 1
ATOM 701 N N . GLN A 1 86 ? 6.474 -10.293 -27.393 1.00 74.31 86 GLN A N 1
ATOM 702 C CA . GLN A 1 86 ? 7.903 -10.296 -27.052 1.00 74.31 86 GLN A CA 1
ATOM 703 C C . GLN A 1 86 ? 8.151 -10.640 -25.571 1.00 74.31 86 GLN A C 1
ATOM 705 O O . GLN A 1 86 ? 9.093 -11.357 -25.236 1.00 74.31 86 GLN A O 1
ATOM 710 N N . MET A 1 87 ? 7.297 -10.157 -24.661 1.00 64.50 87 MET A N 1
ATOM 711 C CA . MET A 1 87 ? 7.378 -10.512 -23.239 1.00 64.50 87 MET A CA 1
ATOM 712 C C . MET A 1 87 ? 7.012 -11.981 -22.984 1.00 64.50 87 MET A C 1
ATOM 714 O O . MET A 1 87 ? 7.555 -12.578 -22.059 1.00 64.50 87 MET A O 1
ATOM 718 N N . ALA A 1 88 ? 6.112 -12.572 -23.775 1.00 70.19 88 ALA A N 1
ATOM 719 C CA . ALA A 1 88 ? 5.795 -13.999 -23.698 1.00 70.19 88 ALA A CA 1
ATOM 720 C C . ALA A 1 88 ? 6.948 -14.867 -24.228 1.00 70.19 88 ALA A C 1
ATOM 722 O O . ALA A 1 88 ? 7.322 -15.844 -23.587 1.00 70.19 88 ALA A O 1
ATOM 723 N N . GLU A 1 89 ? 7.575 -14.461 -25.328 1.00 69.75 89 GLU A N 1
ATOM 724 C CA . GLU A 1 89 ? 8.725 -15.151 -25.919 1.00 69.75 89 GLU A CA 1
ATOM 725 C C . GLU A 1 89 ? 9.957 -15.105 -24.996 1.00 69.75 89 GLU A C 1
ATOM 727 O O . GLU A 1 89 ? 10.601 -16.124 -24.748 1.00 69.75 89 GLU A O 1
ATOM 732 N N . ARG A 1 90 ? 10.220 -13.956 -24.355 1.00 58.59 90 ARG A N 1
ATOM 733 C CA . ARG A 1 90 ? 11.267 -13.831 -23.324 1.00 58.59 90 ARG A CA 1
ATOM 734 C C . ARG A 1 90 ? 11.036 -14.727 -22.107 1.00 58.59 90 ARG A C 1
ATOM 736 O O . ARG A 1 90 ? 12.008 -15.170 -21.505 1.00 58.59 90 ARG A O 1
ATOM 743 N N . ARG A 1 91 ? 9.777 -15.003 -21.743 1.00 57.31 91 ARG A N 1
ATOM 744 C CA . ARG A 1 91 ? 9.448 -15.955 -20.665 1.00 57.31 91 ARG A CA 1
ATOM 745 C C . ARG A 1 91 ? 9.768 -17.394 -21.061 1.00 57.31 91 ARG A C 1
ATOM 747 O O . ARG A 1 91 ? 10.152 -18.164 -20.195 1.00 57.31 91 ARG A O 1
ATOM 754 N N . GLN A 1 92 ? 9.645 -17.737 -22.343 1.00 56.53 92 GLN A N 1
ATOM 755 C CA . GLN A 1 92 ? 10.011 -19.062 -22.854 1.00 56.53 92 GLN A CA 1
ATOM 756 C C . GLN A 1 92 ? 11.531 -19.231 -23.023 1.00 56.53 92 GLN A C 1
ATOM 758 O O . GLN A 1 92 ? 12.036 -20.340 -22.902 1.00 56.53 92 GLN A O 1
ATOM 763 N N . GLN A 1 93 ? 12.269 -18.140 -23.258 1.00 53.09 93 GLN A N 1
ATOM 764 C CA . GLN A 1 93 ? 13.729 -18.147 -23.454 1.00 53.09 93 GLN A CA 1
ATOM 765 C C . GLN A 1 93 ? 14.546 -17.884 -22.167 1.00 53.09 93 GLN A C 1
ATOM 767 O O . GLN A 1 93 ? 15.780 -17.870 -22.201 1.00 53.09 93 GLN A O 1
ATOM 772 N N . GLY A 1 94 ? 13.890 -17.648 -21.028 1.00 43.03 94 GLY A N 1
ATOM 773 C CA . GLY A 1 94 ? 14.539 -17.305 -19.763 1.00 43.03 94 GLY A CA 1
ATOM 774 C C . GLY A 1 94 ? 15.271 -18.483 -19.116 1.00 43.03 94 GLY A C 1
ATOM 775 O O . GLY A 1 94 ? 14.643 -19.387 -18.574 1.00 43.03 94 GLY A O 1
ATOM 776 N N . LYS A 1 95 ? 16.610 -18.419 -19.129 1.00 38.66 95 LYS A N 1
ATOM 777 C CA . LYS A 1 95 ? 17.524 -19.200 -18.280 1.00 38.66 95 LYS A CA 1
ATOM 778 C C . LYS A 1 95 ? 17.048 -19.202 -16.822 1.00 38.66 95 LYS A C 1
ATOM 780 O O . LYS A 1 95 ? 16.620 -18.170 -16.311 1.00 38.66 95 LYS A O 1
ATOM 785 N N . THR A 1 96 ? 17.174 -20.361 -16.185 1.00 34.38 96 THR A N 1
ATOM 786 C CA . THR A 1 96 ? 16.826 -20.693 -14.800 1.00 34.38 96 THR A CA 1
ATOM 787 C C . THR A 1 96 ? 17.043 -19.526 -13.835 1.00 34.38 96 THR A C 1
ATOM 789 O O . THR A 1 96 ? 18.174 -19.185 -13.488 1.00 34.38 96 THR A O 1
ATOM 792 N N . TYR A 1 97 ? 15.942 -18.921 -13.393 1.00 32.09 97 TYR A N 1
ATOM 793 C CA . TYR A 1 97 ? 15.923 -18.050 -12.226 1.00 32.09 97 TYR A CA 1
ATOM 794 C C . TYR A 1 97 ? 16.220 -18.944 -11.018 1.00 32.09 97 TYR A C 1
ATOM 796 O O . TYR A 1 97 ? 15.437 -19.843 -10.722 1.00 32.09 97 TYR A O 1
ATOM 804 N N . GLN A 1 98 ? 17.370 -18.758 -10.368 1.00 28.09 98 GLN A N 1
ATOM 805 C CA . GLN A 1 98 ? 17.643 -19.383 -9.073 1.00 28.09 98 GLN A CA 1
ATOM 806 C C . GLN A 1 98 ? 16.656 -18.774 -8.064 1.00 28.09 98 GLN A C 1
ATOM 808 O O . GLN A 1 98 ? 16.708 -17.561 -7.840 1.00 28.09 98 GLN A O 1
ATOM 813 N N . PRO A 1 99 ? 15.714 -19.551 -7.506 1.00 31.72 99 PRO A N 1
ATOM 814 C CA . PRO A 1 99 ? 14.766 -19.021 -6.546 1.00 31.72 99 PRO A CA 1
ATOM 815 C C . PRO A 1 99 ? 15.503 -18.800 -5.225 1.00 31.72 99 PRO A C 1
ATOM 817 O O . PRO A 1 99 ? 16.045 -19.740 -4.641 1.00 31.72 99 PRO A O 1
ATOM 820 N N . TYR A 1 100 ? 15.521 -17.557 -4.746 1.00 31.84 100 TYR A N 1
ATOM 821 C CA . TYR A 1 100 ? 15.922 -17.238 -3.379 1.00 31.84 100 TYR A CA 1
ATOM 822 C C . TYR A 1 100 ? 14.861 -17.782 -2.414 1.00 31.84 100 TYR A C 1
ATOM 824 O O . TYR A 1 100 ? 13.985 -17.071 -1.937 1.00 31.84 100 TYR A O 1
ATOM 832 N N . ASN A 1 101 ? 14.927 -19.084 -2.159 1.00 33.12 101 ASN A N 1
ATOM 833 C CA . ASN A 1 101 ? 14.168 -19.756 -1.120 1.00 33.12 101 ASN A CA 1
ATOM 834 C C . ASN A 1 101 ? 14.897 -19.593 0.209 1.00 33.12 101 ASN A C 1
ATOM 836 O O . ASN A 1 101 ? 15.650 -20.492 0.559 1.00 33.12 101 ASN A O 1
ATOM 840 N N . HIS A 1 102 ? 14.636 -18.540 0.987 1.00 33.38 102 HIS A N 1
ATOM 841 C CA . HIS A 1 102 ? 14.882 -18.612 2.430 1.00 33.38 102 HIS A CA 1
ATOM 842 C C . HIS A 1 102 ? 13.818 -17.858 3.252 1.00 33.38 102 HIS A C 1
ATOM 844 O O . HIS A 1 102 ? 13.859 -16.644 3.385 1.00 33.38 102 HIS A O 1
ATOM 850 N N . LEU A 1 103 ? 12.943 -18.676 3.866 1.00 36.03 103 LEU A N 1
ATOM 851 C CA . LEU A 1 103 ? 12.360 -18.533 5.215 1.00 36.03 103 LEU A CA 1
ATOM 852 C C . LEU A 1 103 ? 11.061 -17.731 5.439 1.00 36.03 103 LEU A C 1
ATOM 854 O O . LEU A 1 103 ? 10.921 -17.112 6.486 1.00 36.03 103 LEU A O 1
ATOM 858 N N . ALA A 1 104 ? 10.047 -17.881 4.581 1.00 35.84 104 ALA A N 1
ATOM 859 C CA . ALA A 1 104 ? 8.662 -17.657 5.037 1.00 35.84 104 ALA A CA 1
ATOM 860 C C . ALA A 1 104 ? 7.758 -18.880 4.836 1.00 35.84 104 ALA A C 1
ATOM 862 O O . ALA A 1 104 ? 7.116 -19.312 5.782 1.00 35.84 104 ALA A O 1
ATOM 863 N N . LEU A 1 105 ? 7.776 -19.539 3.676 1.00 39.50 105 LEU A N 1
ATOM 864 C CA . LEU A 1 105 ? 7.075 -20.810 3.452 1.00 39.50 105 LEU A CA 1
ATOM 865 C C . LEU A 1 105 ? 7.854 -21.586 2.381 1.00 39.50 105 LEU A C 1
ATOM 867 O O . LEU A 1 105 ? 8.001 -21.099 1.261 1.00 39.50 105 LEU A O 1
ATOM 871 N N . ARG A 1 106 ? 8.399 -22.773 2.689 1.00 40.66 106 ARG A N 1
ATOM 872 C CA . ARG A 1 106 ? 8.931 -23.657 1.634 1.00 40.66 106 ARG A CA 1
ATOM 873 C C . ARG A 1 106 ? 7.742 -24.223 0.860 1.00 40.66 106 ARG A C 1
ATOM 875 O O . ARG A 1 106 ? 7.217 -25.264 1.229 1.00 40.66 106 ARG A O 1
ATOM 882 N N . TYR A 1 107 ? 7.310 -23.519 -0.180 1.00 41.31 107 TYR A N 1
ATOM 883 C CA . TYR A 1 107 ? 6.278 -24.000 -1.090 1.00 41.31 107 TYR A CA 1
ATOM 884 C C . TYR A 1 107 ? 6.834 -25.170 -1.915 1.00 41.31 107 TYR A C 1
ATOM 886 O O . TYR A 1 107 ? 7.724 -24.986 -2.748 1.00 41.31 107 TYR A O 1
ATOM 894 N N . ASN A 1 108 ? 6.346 -26.379 -1.647 1.00 47.38 108 ASN A N 1
ATOM 895 C CA . ASN A 1 108 ? 6.647 -27.596 -2.387 1.00 47.38 108 ASN A CA 1
ATOM 896 C C . ASN A 1 108 ? 5.533 -27.843 -3.425 1.00 47.38 108 ASN A C 1
ATOM 898 O O . ASN A 1 108 ? 4.452 -28.290 -3.059 1.00 47.38 108 ASN A O 1
ATOM 902 N N . PRO A 1 109 ? 5.771 -27.613 -4.728 1.00 48.31 109 PRO A N 1
ATOM 903 C CA . PRO A 1 109 ? 4.746 -27.771 -5.765 1.00 48.31 109 PRO A CA 1
ATOM 904 C C . PRO A 1 109 ? 4.300 -29.227 -6.001 1.00 48.31 109 PRO A C 1
ATOM 906 O O . PRO A 1 109 ? 3.410 -29.455 -6.814 1.00 48.31 109 PRO A O 1
ATOM 909 N N . SER A 1 110 ? 4.919 -30.207 -5.331 1.00 51.31 110 SER A N 1
ATOM 910 C CA . SER A 1 110 ? 4.476 -31.611 -5.333 1.00 51.31 110 SER A CA 1
ATOM 911 C C . SER A 1 110 ? 3.510 -31.959 -4.193 1.00 51.31 110 SER A C 1
ATOM 913 O O . SER A 1 110 ? 2.957 -33.056 -4.182 1.00 51.31 110 SER A O 1
ATOM 915 N N . GLU A 1 111 ? 3.277 -31.033 -3.260 1.00 48.56 111 GLU A N 1
ATOM 916 C CA . GLU A 1 111 ? 2.296 -31.174 -2.186 1.00 48.56 111 GLU A CA 1
ATOM 917 C C . GLU A 1 111 ? 1.032 -30.383 -2.529 1.00 48.56 111 GLU A C 1
ATOM 919 O O . GLU A 1 111 ? 1.079 -29.183 -2.800 1.00 48.56 111 GLU A O 1
ATOM 924 N N . ASP A 1 112 ? -0.118 -31.053 -2.496 1.00 52.09 112 ASP A N 1
ATOM 925 C CA . ASP A 1 112 ? -1.413 -30.385 -2.575 1.00 52.09 112 ASP A CA 1
ATOM 926 C C . ASP A 1 112 ? -1.771 -29.810 -1.197 1.00 52.09 112 ASP A C 1
ATOM 928 O O . ASP A 1 112 ? -2.315 -30.486 -0.318 1.00 52.09 112 ASP A O 1
ATOM 932 N N . TYR A 1 113 ? -1.427 -28.539 -0.998 1.00 50.16 113 TYR A N 1
ATOM 933 C CA . TYR A 1 113 ? -1.713 -27.803 0.233 1.00 50.16 113 TYR A CA 1
ATOM 934 C C . TYR A 1 113 ? -3.212 -27.647 0.519 1.00 50.16 113 TYR A C 1
ATOM 936 O O . TYR A 1 113 ? -3.564 -27.410 1.674 1.00 50.16 113 TYR A O 1
ATOM 944 N N . GLY A 1 114 ? -4.089 -27.848 -0.476 1.00 46.69 114 GLY A N 1
ATOM 945 C CA . GLY A 1 114 ? -5.543 -27.863 -0.294 1.00 46.69 114 GLY A CA 1
ATOM 946 C C . GLY A 1 114 ? -6.052 -29.074 0.497 1.00 46.69 114 GLY A C 1
ATOM 947 O O . GLY A 1 114 ? -7.141 -29.025 1.065 1.00 46.69 114 GLY A O 1
ATOM 948 N N . LEU A 1 115 ? -5.253 -30.144 0.600 1.00 45.94 115 LEU A N 1
ATOM 949 C CA . LEU A 1 115 ? -5.569 -31.346 1.384 1.00 45.94 115 LEU A CA 1
ATOM 950 C C . LEU A 1 115 ? -5.040 -31.286 2.827 1.00 45.94 115 LEU A C 1
ATOM 952 O O . LEU A 1 115 ? -5.318 -32.178 3.637 1.00 45.94 115 LEU A O 1
ATOM 956 N N . ASN A 1 116 ? -4.260 -30.262 3.181 1.00 42.97 116 ASN A N 1
ATOM 957 C CA . ASN A 1 116 ? -3.622 -30.192 4.487 1.00 42.97 116 ASN A CA 1
ATOM 958 C C . ASN A 1 116 ? -4.615 -29.728 5.566 1.00 42.97 116 ASN A C 1
ATOM 960 O O . ASN A 1 116 ? -4.957 -28.553 5.666 1.00 42.97 116 ASN A O 1
ATOM 964 N N . ARG A 1 117 ? -5.006 -30.647 6.462 1.00 39.47 117 ARG A N 1
ATOM 965 C CA . ARG A 1 117 ? -5.941 -30.419 7.590 1.00 39.47 117 ARG A CA 1
ATOM 966 C C . ARG A 1 117 ? -5.514 -29.303 8.567 1.00 39.47 117 ARG A C 1
ATOM 968 O O . ARG A 1 117 ? -6.236 -29.002 9.519 1.00 39.47 117 ARG A O 1
ATOM 975 N N . HIS A 1 118 ? -4.315 -28.752 8.410 1.00 35.72 118 HIS A N 1
ATOM 976 C CA . HIS A 1 118 ? -3.747 -27.714 9.265 1.00 35.72 118 HIS A CA 1
ATOM 977 C C . HIS A 1 118 ? -3.545 -26.362 8.563 1.00 35.72 118 HIS A C 1
ATOM 979 O O . HIS A 1 118 ? -3.212 -25.400 9.251 1.00 35.72 118 HIS A O 1
ATOM 985 N N . VAL A 1 119 ? -3.751 -26.270 7.243 1.00 35.31 119 VAL A N 1
ATOM 986 C CA . VAL A 1 119 ? -3.560 -25.041 6.459 1.00 35.31 119 VAL A CA 1
ATOM 987 C C . VAL A 1 119 ? -4.864 -24.723 5.725 1.00 35.31 119 VAL A C 1
ATOM 989 O O . VAL A 1 119 ? -5.166 -25.307 4.693 1.00 35.31 119 VAL A O 1
ATOM 992 N N . LEU A 1 120 ? -5.652 -23.802 6.279 1.00 33.09 120 LEU A N 1
ATOM 993 C CA . LEU A 1 120 ? -6.803 -23.206 5.599 1.00 33.09 120 LEU A CA 1
ATOM 994 C C . LEU A 1 120 ? -6.303 -21.978 4.836 1.00 33.09 120 LEU A C 1
ATOM 996 O O . LEU A 1 120 ? -6.150 -20.904 5.413 1.00 33.09 120 LEU A O 1
ATOM 1000 N N . ILE A 1 121 ? -5.990 -22.157 3.553 1.00 38.09 121 ILE A N 1
ATOM 1001 C CA . ILE A 1 121 ? -5.847 -21.036 2.620 1.00 38.09 121 ILE A CA 1
ATOM 1002 C C . ILE A 1 121 ? -7.251 -20.770 2.097 1.00 38.09 121 ILE A C 1
ATOM 1004 O O . ILE A 1 121 ? -7.662 -21.362 1.102 1.00 38.09 121 ILE A O 1
ATOM 1008 N N . ASP A 1 122 ? -8.018 -19.961 2.821 1.00 36.31 122 ASP A N 1
ATOM 1009 C CA . ASP A 1 122 ? -9.295 -19.509 2.286 1.00 36.31 122 ASP A CA 1
ATOM 1010 C C . ASP A 1 122 ? -9.027 -18.495 1.169 1.00 36.31 122 ASP A C 1
ATOM 1012 O O . ASP A 1 122 ? -8.071 -17.710 1.230 1.00 36.31 122 ASP A O 1
ATOM 1016 N N . THR A 1 123 ? -9.815 -18.553 0.102 1.00 35.84 123 THR A N 1
ATOM 1017 C CA . THR A 1 123 ? -9.645 -17.636 -1.024 1.00 35.84 123 THR A CA 1
ATOM 1018 C C . THR A 1 123 ? -9.948 -16.216 -0.574 1.00 35.84 123 THR A C 1
ATOM 1020 O O . THR A 1 123 ? -10.924 -15.973 0.129 1.00 35.84 123 THR A O 1
ATOM 1023 N N . MET A 1 124 ? -9.124 -15.266 -1.015 1.00 35.41 124 MET A N 1
ATOM 1024 C CA . MET A 1 124 ? -9.383 -13.836 -0.877 1.00 35.41 124 MET A CA 1
ATOM 1025 C C . MET A 1 124 ? -10.660 -13.513 -1.670 1.00 35.41 124 MET A C 1
ATOM 1027 O O . MET A 1 124 ? -10.604 -13.253 -2.869 1.00 35.41 124 MET A O 1
ATOM 1031 N N . THR A 1 125 ? -11.822 -13.628 -1.030 1.00 37.31 125 THR A N 1
ATOM 1032 C CA . THR A 1 125 ? -13.115 -13.394 -1.673 1.00 37.31 125 THR A CA 1
ATOM 1033 C C . THR A 1 125 ? -13.234 -11.917 -1.997 1.00 37.31 125 THR A C 1
ATOM 1035 O O . THR A 1 125 ? -13.257 -11.058 -1.112 1.00 37.31 125 THR A O 1
ATOM 1038 N N . THR A 1 126 ? -13.285 -11.619 -3.285 1.00 45.78 126 THR A N 1
ATOM 1039 C CA . THR A 1 126 ? -13.621 -10.298 -3.803 1.00 45.78 126 THR A CA 1
ATOM 1040 C C . THR A 1 126 ? -15.049 -9.958 -3.376 1.00 45.78 1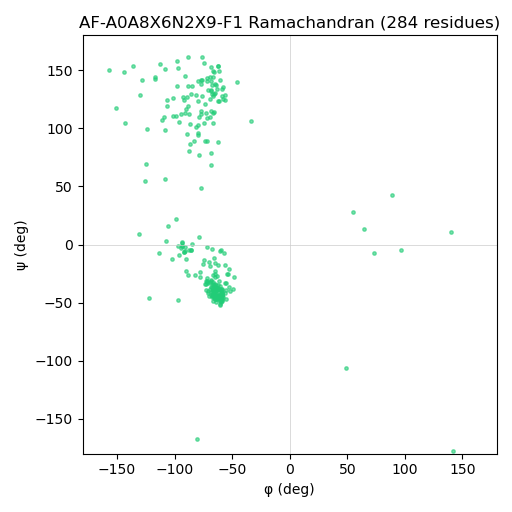26 THR A C 1
ATOM 1042 O O . THR A 1 126 ? -15.870 -10.853 -3.216 1.00 45.78 126 THR A O 1
ATOM 1045 N N . ALA A 1 127 ? -15.412 -8.677 -3.245 1.00 44.34 127 ALA A N 1
ATOM 1046 C CA . ALA A 1 127 ? -16.792 -8.277 -2.912 1.00 44.34 127 ALA A CA 1
ATOM 1047 C C . ALA A 1 127 ? -17.861 -8.884 -3.854 1.00 44.34 127 ALA A C 1
ATOM 1049 O O . ALA A 1 127 ? -19.024 -8.992 -3.480 1.00 44.34 127 ALA A O 1
ATOM 1050 N N . ILE A 1 128 ? -17.450 -9.303 -5.056 1.00 49.00 128 ILE A N 1
ATOM 1051 C CA . ILE A 1 128 ? -18.242 -10.073 -6.024 1.00 49.00 128 ILE A CA 1
ATOM 1052 C C . ILE A 1 128 ? -18.676 -11.432 -5.449 1.00 49.00 128 ILE A C 1
ATOM 1054 O O . ILE A 1 128 ? -19.832 -11.805 -5.603 1.00 49.00 128 ILE A O 1
ATOM 1058 N N . ASP A 1 129 ? -17.794 -12.127 -4.731 1.00 49.22 129 ASP A N 1
ATOM 1059 C CA . ASP A 1 129 ? -18.030 -13.464 -4.169 1.00 49.22 129 ASP A CA 1
ATOM 1060 C C . ASP A 1 129 ? -18.943 -13.426 -2.927 1.00 49.22 129 ASP A C 1
ATOM 1062 O O . ASP A 1 129 ? -19.506 -14.442 -2.529 1.00 49.22 129 ASP A O 1
ATOM 1066 N N . MET A 1 130 ? -19.114 -12.245 -2.316 1.00 48.22 130 MET A N 1
ATOM 1067 C CA . MET A 1 130 ? -20.038 -12.008 -1.197 1.00 48.22 130 MET A CA 1
ATOM 1068 C C . MET A 1 130 ? -21.414 -11.496 -1.647 1.00 48.22 130 MET A C 1
ATOM 1070 O O . MET A 1 130 ? -22.285 -11.249 -0.807 1.00 48.22 130 MET A O 1
ATOM 1074 N N . MET A 1 131 ? -21.636 -11.297 -2.952 1.00 49.66 131 MET A N 1
ATOM 1075 C CA . MET A 1 131 ? -22.949 -10.879 -3.435 1.00 49.66 131 MET A CA 1
ATOM 1076 C C . MET A 1 131 ? -23.952 -12.034 -3.303 1.00 49.66 131 MET A C 1
ATOM 1078 O O . MET A 1 131 ? -23.664 -13.149 -3.727 1.00 49.66 131 MET A O 1
ATOM 1082 N N . PRO A 1 132 ? -25.161 -11.789 -2.765 1.00 55.53 132 PRO A N 1
ATOM 1083 C CA . PRO A 1 132 ? -26.137 -12.846 -2.495 1.00 55.53 132 PRO A CA 1
ATOM 1084 C C . PRO A 1 132 ? -26.677 -13.544 -3.760 1.00 55.53 132 PRO A C 1
ATOM 1086 O O . PRO A 1 132 ? -27.341 -14.572 -3.641 1.00 55.53 132 PRO A O 1
ATOM 1089 N N . SER A 1 133 ? -26.416 -13.013 -4.963 1.00 54.72 133 SER A N 1
ATOM 1090 C CA . SER A 1 133 ? -26.641 -13.721 -6.230 1.00 54.72 133 SER A CA 1
ATOM 1091 C C . SER A 1 133 ? -25.788 -13.166 -7.379 1.00 54.72 133 SER A C 1
ATOM 1093 O O . SER A 1 133 ? -25.587 -11.951 -7.476 1.00 54.72 133 SER A O 1
ATOM 1095 N N . ASP A 1 134 ? -25.431 -14.037 -8.330 1.00 56.75 134 ASP A N 1
ATOM 1096 C CA . ASP A 1 134 ? -24.721 -13.734 -9.592 1.00 56.75 134 ASP A CA 1
ATOM 1097 C C . ASP A 1 134 ? -25.460 -12.744 -10.520 1.00 56.75 134 ASP A C 1
ATOM 1099 O O . ASP A 1 134 ? -24.960 -12.353 -11.576 1.00 56.75 134 ASP A O 1
ATOM 1103 N N . THR A 1 135 ? -26.678 -12.329 -10.161 1.00 50.25 135 THR A N 1
ATOM 1104 C CA . THR A 1 135 ? -27.516 -11.432 -10.970 1.00 50.25 135 THR A CA 1
ATOM 1105 C C . THR A 1 135 ? -27.310 -9.951 -10.651 1.00 50.25 135 THR A C 1
ATOM 1107 O O . THR A 1 135 ? -27.890 -9.096 -11.324 1.00 50.25 135 THR A O 1
ATOM 1110 N N . HIS A 1 136 ? -26.514 -9.612 -9.635 1.00 51.53 136 HIS A N 1
ATOM 1111 C CA . HIS A 1 136 ? -26.285 -8.223 -9.246 1.00 51.53 136 HIS A CA 1
ATOM 1112 C C . HIS A 1 136 ? -25.226 -7.574 -10.140 1.00 51.53 136 HIS A C 1
ATOM 1114 O O . HIS A 1 136 ? -24.023 -7.750 -9.976 1.00 51.53 136 HIS A O 1
ATOM 1120 N N . LYS A 1 137 ? -25.690 -6.777 -11.104 1.00 50.81 137 LYS A N 1
ATOM 1121 C CA . LYS A 1 137 ? -24.829 -5.955 -11.955 1.00 50.81 137 LYS A CA 1
ATOM 1122 C C . LYS A 1 137 ? -24.727 -4.548 -11.371 1.00 50.81 137 LYS A C 1
ATOM 1124 O O . LYS A 1 137 ? -25.699 -3.795 -11.407 1.00 50.81 137 LYS A O 1
ATOM 1129 N N . ILE A 1 138 ? -23.548 -4.164 -10.888 1.00 54.25 138 ILE A N 1
ATOM 1130 C CA . ILE A 1 138 ? -23.265 -2.762 -10.561 1.00 54.25 138 ILE A CA 1
ATOM 1131 C C . ILE A 1 138 ? -23.103 -2.004 -11.882 1.00 54.25 138 ILE A C 1
ATOM 1133 O O . ILE A 1 138 ? -22.179 -2.257 -12.653 1.00 54.25 138 ILE A O 1
ATOM 1137 N N . VAL A 1 139 ? -24.036 -1.096 -12.165 1.00 55.69 139 VAL A N 1
ATOM 1138 C CA . VAL A 1 139 ? -24.002 -0.232 -13.349 1.00 55.69 139 VAL A CA 1
ATOM 1139 C C . VAL A 1 139 ? -23.747 1.196 -12.888 1.00 55.69 139 VAL A C 1
ATOM 1141 O O . VAL A 1 139 ? -24.637 1.843 -12.340 1.00 55.69 139 VAL A O 1
ATOM 1144 N N . ILE A 1 140 ? -22.540 1.702 -13.133 1.00 58.16 140 ILE A N 1
ATOM 1145 C CA . ILE A 1 140 ? -22.224 3.117 -12.924 1.00 58.16 140 ILE A CA 1
ATOM 1146 C C . ILE A 1 140 ? -22.776 3.888 -14.127 1.00 58.16 140 ILE A C 1
ATOM 1148 O O . ILE A 1 140 ? -22.215 3.842 -15.221 1.00 58.16 140 ILE A O 1
ATOM 1152 N N . GLN A 1 141 ? -23.913 4.562 -13.945 1.00 57.03 141 G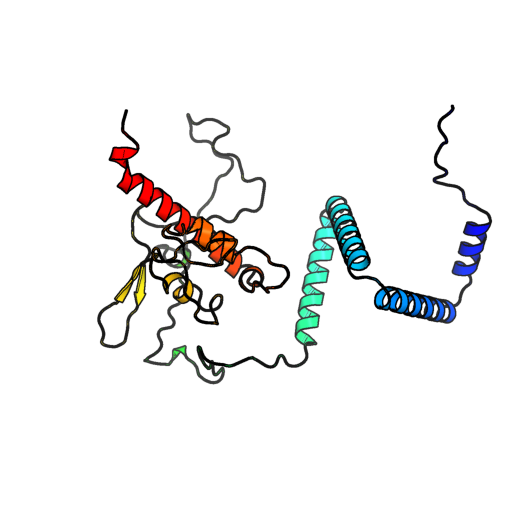LN A N 1
ATOM 1153 C CA . GLN A 1 141 ? -24.502 5.429 -14.968 1.00 57.03 141 GLN A CA 1
ATOM 1154 C C . GLN A 1 141 ? -23.914 6.834 -14.848 1.00 57.03 141 GLN A C 1
ATOM 1156 O O . GLN A 1 141 ? -24.522 7.731 -14.274 1.00 57.03 141 GLN A O 1
ATOM 1161 N N . ALA A 1 142 ? -22.719 6.993 -15.406 1.00 55.69 142 ALA A N 1
ATOM 1162 C CA . ALA A 1 142 ? -21.962 8.239 -15.439 1.00 55.69 142 ALA A CA 1
ATOM 1163 C C . ALA A 1 142 ? -22.729 9.440 -16.041 1.00 55.69 142 ALA A C 1
ATOM 1165 O O . ALA A 1 142 ? -22.455 10.581 -15.686 1.00 55.69 142 ALA A O 1
ATOM 1166 N N . ASP A 1 143 ? -23.711 9.178 -16.909 1.00 59.34 143 ASP A N 1
ATOM 1167 C CA . ASP A 1 143 ? -24.475 10.205 -17.631 1.00 59.34 143 ASP A CA 1
ATOM 1168 C C . ASP A 1 143 ? -25.796 10.596 -16.944 1.00 59.34 143 ASP A C 1
ATOM 1170 O O . ASP A 1 143 ? -26.535 11.447 -17.445 1.00 59.34 143 ASP A O 1
ATOM 1174 N N . ARG A 1 144 ? -26.153 9.955 -15.822 1.00 60.12 144 ARG A N 1
ATOM 1175 C CA . ARG A 1 144 ? -27.447 10.173 -15.164 1.00 60.12 144 ARG A CA 1
ATOM 1176 C C . ARG A 1 144 ? -27.294 11.141 -13.995 1.00 60.12 144 ARG A C 1
ATOM 1178 O O . ARG A 1 144 ? -26.737 10.787 -12.961 1.00 60.12 144 ARG A O 1
ATOM 1185 N N . THR A 1 145 ? -27.843 12.345 -14.126 1.00 60.00 145 THR A N 1
ATOM 1186 C CA . THR A 1 145 ? -27.958 13.299 -13.017 1.00 60.00 145 THR A CA 1
ATOM 1187 C C . THR A 1 145 ? -29.282 13.086 -12.265 1.00 60.00 145 THR A C 1
ATOM 1189 O O . THR A 1 145 ? -30.346 13.062 -12.892 1.00 60.00 145 THR A O 1
ATOM 1192 N N . PRO A 1 146 ? -29.268 12.910 -10.930 1.00 65.94 146 PRO A N 1
ATOM 1193 C CA . PRO A 1 146 ? -30.491 12.903 -10.131 1.00 65.94 146 PRO A CA 1
ATOM 1194 C C . PRO A 1 146 ? -31.237 14.239 -10.257 1.00 65.94 146 PRO A C 1
ATOM 1196 O O . PRO A 1 146 ? -30.621 15.307 -10.314 1.00 65.94 146 PRO A O 1
ATOM 1199 N N . ALA A 1 147 ? -32.571 14.193 -10.302 1.00 66.50 147 ALA A N 1
ATOM 1200 C CA . ALA A 1 147 ? -33.388 15.397 -10.430 1.00 66.50 147 ALA A CA 1
ATOM 1201 C C . ALA A 1 147 ? -33.172 16.334 -9.226 1.00 66.50 147 ALA A C 1
ATOM 1203 O O . ALA A 1 147 ? -33.370 15.932 -8.084 1.00 66.50 147 ALA A O 1
ATOM 1204 N N . GLY A 1 148 ? -32.778 17.584 -9.494 1.00 70.88 148 GLY A N 1
ATOM 1205 C CA . GLY A 1 148 ? -32.518 18.604 -8.469 1.00 70.88 148 GLY A CA 1
ATOM 1206 C C . GLY A 1 148 ? -31.050 18.761 -8.055 1.00 70.88 148 GLY A C 1
ATOM 1207 O O . GLY A 1 148 ? -30.740 19.687 -7.310 1.00 70.88 148 GLY A O 1
ATOM 1208 N N . GLU A 1 149 ? -30.135 17.924 -8.554 1.00 71.38 149 GLU A N 1
ATOM 1209 C CA . GLU A 1 149 ? -28.703 18.053 -8.263 1.00 71.38 149 GLU A CA 1
ATOM 1210 C C . GLU A 1 149 ? -27.926 18.805 -9.356 1.00 71.38 149 GLU A C 1
ATOM 1212 O O . GLU A 1 149 ? -28.294 18.834 -10.531 1.00 71.38 149 GLU A O 1
ATOM 1217 N N . HIS A 1 150 ? -26.831 19.458 -8.958 1.00 64.81 150 HIS A N 1
ATOM 1218 C CA . HIS A 1 150 ? -26.045 20.313 -9.844 1.00 64.81 150 HIS A CA 1
ATOM 1219 C C . HIS A 1 150 ? -25.325 19.506 -10.939 1.00 64.81 150 HIS A C 1
ATOM 1221 O O . HIS A 1 150 ? -24.613 18.543 -10.654 1.00 64.81 150 HIS A O 1
ATOM 1227 N N . VAL A 1 151 ? -25.425 19.977 -12.188 1.00 57.28 151 VAL A N 1
ATOM 1228 C CA . VAL A 1 151 ? -24.945 19.306 -13.417 1.00 57.28 151 VAL A CA 1
ATOM 1229 C C . VAL A 1 151 ? -23.465 18.889 -13.371 1.00 57.28 151 VAL A C 1
ATOM 1231 O O . VAL A 1 151 ? -23.081 17.938 -14.034 1.00 57.28 151 VAL A O 1
ATOM 1234 N N . ARG A 1 152 ? -22.621 19.558 -12.572 1.00 60.66 152 ARG A N 1
ATOM 1235 C CA . ARG A 1 152 ? -21.173 19.259 -12.469 1.00 60.66 152 ARG A CA 1
ATOM 1236 C C . ARG A 1 152 ? -20.778 18.302 -11.339 1.00 60.66 152 ARG A C 1
ATOM 1238 O O . ARG A 1 152 ? -19.585 18.097 -11.133 1.00 60.66 152 ARG A O 1
ATOM 1245 N N . ARG A 1 153 ? -21.737 17.783 -10.568 1.00 56.25 153 ARG A N 1
ATOM 1246 C CA . ARG A 1 153 ? -21.458 16.918 -9.409 1.00 56.25 153 ARG A CA 1
ATOM 1247 C C . ARG A 1 153 ? -21.214 15.455 -9.800 1.00 56.25 153 ARG A C 1
ATOM 1249 O O . ARG A 1 153 ? -20.480 14.768 -9.105 1.00 56.25 153 ARG A O 1
ATOM 1256 N N . PHE A 1 154 ? -21.772 15.015 -10.929 1.00 57.53 154 PHE A N 1
ATOM 1257 C CA . PHE A 1 154 ? -21.663 13.647 -11.445 1.00 57.53 154 PHE A CA 1
ATOM 1258 C C . PHE A 1 154 ? -21.120 13.672 -12.876 1.00 57.53 154 PHE A C 1
ATOM 1260 O O . PHE A 1 154 ? -21.854 13.443 -13.831 1.00 57.53 154 PHE A O 1
ATOM 1267 N N . ASN A 1 155 ? -19.845 14.031 -13.038 1.00 59.78 155 ASN A N 1
ATOM 1268 C CA . ASN A 1 155 ? -19.208 13.957 -14.351 1.00 59.78 155 ASN A CA 1
ATOM 1269 C C . ASN A 1 155 ? -18.803 12.514 -14.641 1.00 59.78 155 ASN A C 1
ATOM 1271 O O . ASN A 1 155 ? -18.277 11.827 -13.763 1.00 59.78 155 ASN A O 1
ATOM 1275 N N . ALA A 1 156 ? -18.979 12.090 -15.890 1.00 56.50 156 ALA A N 1
ATOM 1276 C CA . ALA A 1 156 ? -18.414 10.838 -16.348 1.00 56.50 156 ALA A CA 1
ATOM 1277 C C . ALA A 1 156 ? -16.885 10.849 -16.189 1.00 56.50 156 ALA A C 1
ATOM 1279 O O . ALA A 1 156 ? -16.250 11.845 -16.564 1.00 56.50 156 ALA A O 1
ATOM 1280 N N . PRO A 1 157 ? -16.281 9.773 -15.650 1.00 56.41 157 PRO A N 1
ATOM 1281 C CA . PRO A 1 157 ? -14.834 9.682 -15.574 1.00 56.41 157 PRO A CA 1
ATOM 1282 C C . PRO A 1 157 ? -14.263 9.771 -16.991 1.00 56.41 157 PRO A C 1
ATOM 1284 O O . PRO A 1 157 ? -14.694 9.082 -17.915 1.00 56.41 157 PRO A O 1
ATOM 1287 N N . THR A 1 158 ? -13.310 10.681 -17.173 1.00 63.38 158 THR A N 1
ATOM 1288 C CA . THR A 1 158 ? -12.647 10.920 -18.469 1.00 63.38 158 THR A CA 1
ATOM 1289 C C . THR A 1 158 ? -11.388 10.071 -18.640 1.00 63.38 158 THR A C 1
ATOM 1291 O O . THR A 1 158 ? -10.737 10.121 -19.685 1.00 63.38 158 THR A O 1
ATOM 1294 N N . VAL A 1 159 ? -11.045 9.292 -17.612 1.00 60.78 159 VAL A N 1
ATOM 1295 C CA . VAL A 1 159 ? -9.833 8.483 -17.508 1.00 60.78 159 VAL A CA 1
ATOM 1296 C C . VAL A 1 159 ? -10.199 7.107 -16.950 1.00 60.78 159 VAL A C 1
ATOM 1298 O O . VAL A 1 159 ? -11.186 6.970 -16.230 1.00 60.78 159 VAL A O 1
ATOM 1301 N N . ASP A 1 160 ? -9.401 6.091 -17.283 1.00 58.59 160 ASP A N 1
ATOM 1302 C CA . ASP A 1 160 ? -9.520 4.762 -16.680 1.00 58.59 160 ASP A CA 1
ATOM 1303 C C . ASP A 1 160 ? -9.152 4.855 -15.185 1.00 58.59 160 ASP A C 1
ATOM 1305 O O . ASP A 1 160 ? -7.977 4.986 -14.834 1.00 58.59 160 ASP A O 1
ATOM 1309 N N . GLU A 1 161 ? -10.157 4.818 -14.310 1.00 59.09 161 GLU A N 1
ATOM 1310 C CA . GLU A 1 161 ? -10.015 4.925 -12.853 1.00 59.09 161 GLU A CA 1
ATOM 1311 C C . GLU A 1 161 ? -10.283 3.577 -12.167 1.00 59.09 161 GLU A C 1
ATOM 1313 O O . GLU A 1 161 ? -11.041 2.738 -12.660 1.00 59.09 161 GLU A O 1
ATOM 1318 N N . VAL A 1 162 ? -9.652 3.360 -11.011 1.00 58.91 162 VAL A N 1
ATOM 1319 C CA . VAL A 1 162 ? -9.904 2.199 -10.148 1.00 58.91 162 VAL A CA 1
ATOM 1320 C C . VAL A 1 162 ? -10.687 2.687 -8.936 1.00 58.91 162 VAL A C 1
ATOM 1322 O O . VAL A 1 162 ? -10.231 3.590 -8.242 1.00 58.91 162 VAL A O 1
ATOM 1325 N N . ALA A 1 163 ? -11.848 2.087 -8.676 1.00 56.16 163 ALA A N 1
ATOM 1326 C CA . ALA A 1 163 ? -12.693 2.412 -7.531 1.00 56.16 163 ALA A CA 1
ATOM 1327 C C . ALA A 1 163 ? -12.821 1.204 -6.596 1.00 56.16 163 ALA A C 1
ATOM 1329 O O . ALA A 1 163 ? -12.942 0.069 -7.063 1.00 56.16 163 ALA A O 1
ATOM 1330 N N . ILE A 1 164 ? -12.836 1.451 -5.284 1.00 58.91 164 ILE A N 1
ATOM 1331 C CA . ILE A 1 164 ? -13.227 0.450 -4.287 1.00 58.91 164 ILE A CA 1
ATOM 1332 C C . ILE A 1 164 ? -14.685 0.666 -3.902 1.00 58.91 164 ILE A C 1
ATOM 1334 O O . ILE A 1 164 ? -15.129 1.785 -3.653 1.00 58.91 164 ILE A O 1
ATOM 1338 N N . ILE A 1 165 ? -15.413 -0.444 -3.811 1.00 60.75 165 ILE A N 1
ATOM 1339 C CA . ILE A 1 165 ? -16.758 -0.497 -3.254 1.00 60.75 165 ILE A CA 1
ATOM 1340 C C . ILE A 1 165 ? -16.651 -1.235 -1.928 1.00 60.75 165 ILE A C 1
ATOM 1342 O O . ILE A 1 165 ? -16.390 -2.437 -1.900 1.00 60.75 165 ILE A O 1
ATOM 1346 N N . ILE A 1 166 ? -16.824 -0.501 -0.833 1.00 60.31 166 ILE A N 1
ATOM 1347 C CA . ILE A 1 166 ? -16.868 -1.076 0.509 1.00 60.31 166 ILE A CA 1
ATOM 1348 C C . ILE A 1 166 ? -18.319 -1.470 0.775 1.00 60.31 166 ILE A C 1
ATOM 1350 O O . ILE A 1 166 ? -19.200 -0.615 0.843 1.00 60.31 166 ILE A O 1
ATOM 1354 N N . VAL A 1 167 ? -18.570 -2.774 0.863 1.00 51.44 167 VAL A N 1
ATOM 1355 C CA . VAL A 1 167 ? -19.895 -3.326 1.158 1.00 51.44 167 VAL A CA 1
ATOM 1356 C C . VAL A 1 167 ? -20.043 -3.424 2.675 1.00 51.44 167 VAL A C 1
ATOM 1358 O O . VAL A 1 167 ? -19.271 -4.124 3.321 1.00 51.44 167 VAL A O 1
ATOM 1361 N N . GLY A 1 168 ? -21.021 -2.722 3.247 1.00 54.09 168 GLY A N 1
ATOM 1362 C CA . GLY A 1 168 ? -21.282 -2.730 4.687 1.00 54.09 168 GLY A CA 1
ATOM 1363 C C . GLY A 1 168 ? -21.677 -1.359 5.228 1.00 54.09 168 GLY A C 1
ATOM 1364 O O . GLY A 1 168 ? -21.809 -0.392 4.478 1.00 54.09 168 GLY A O 1
ATOM 1365 N N . ASP A 1 169 ? -21.886 -1.285 6.541 1.00 56.44 169 ASP A N 1
ATOM 1366 C CA . ASP A 1 169 ? -22.117 -0.012 7.226 1.00 56.44 169 ASP A CA 1
ATOM 1367 C C . ASP A 1 169 ? -20.805 0.791 7.279 1.00 56.44 169 ASP A C 1
ATOM 1369 O O . ASP A 1 169 ? -19.736 0.204 7.464 1.00 56.44 169 ASP A O 1
ATOM 1373 N N . GLN A 1 170 ? -20.869 2.122 7.150 1.00 52.28 170 GLN A N 1
ATOM 1374 C CA . GLN A 1 170 ? -19.700 3.010 6.948 1.00 52.28 170 GLN A CA 1
ATOM 1375 C C . GLN A 1 170 ? -18.657 2.965 8.085 1.00 52.28 170 GLN A C 1
ATOM 1377 O O . GLN A 1 170 ? -17.600 3.585 7.994 1.00 52.28 170 GLN A O 1
ATOM 1382 N N . PHE A 1 171 ? -18.954 2.242 9.166 1.00 55.19 171 PHE A N 1
ATOM 1383 C CA . PHE A 1 171 ? -18.171 2.192 10.394 1.00 55.19 171 PHE A CA 1
ATOM 1384 C C . PHE A 1 171 ? -17.876 0.774 10.889 1.00 55.19 171 PHE A C 1
ATOM 1386 O O . PHE A 1 171 ? -17.404 0.635 12.021 1.00 55.19 171 PHE A O 1
ATOM 1393 N N . GLN A 1 172 ? -18.165 -0.278 10.112 1.00 63.69 172 GLN A N 1
ATOM 1394 C CA . GLN A 1 172 ? -17.754 -1.614 10.544 1.00 63.69 172 GLN A CA 1
ATOM 1395 C C . GLN A 1 172 ? -16.224 -1.739 10.495 1.00 63.69 172 GLN A C 1
ATOM 1397 O O . GLN A 1 172 ? -15.609 -1.346 9.501 1.00 63.69 172 GLN A O 1
ATOM 1402 N N . PRO A 1 173 ? -15.593 -2.251 11.567 1.00 65.25 173 PRO A N 1
ATOM 1403 C CA . PRO A 1 173 ? -14.154 -2.443 11.584 1.00 65.25 173 PRO A CA 1
ATOM 1404 C C . PRO A 1 173 ? -13.773 -3.496 10.544 1.00 65.25 173 PRO A C 1
ATOM 1406 O O . PRO A 1 173 ? -14.351 -4.580 10.523 1.00 65.25 173 PRO A O 1
ATOM 1409 N N . ARG A 1 174 ? -12.781 -3.185 9.706 1.00 75.25 174 ARG A N 1
ATOM 1410 C CA . ARG A 1 174 ? -12.134 -4.180 8.853 1.00 7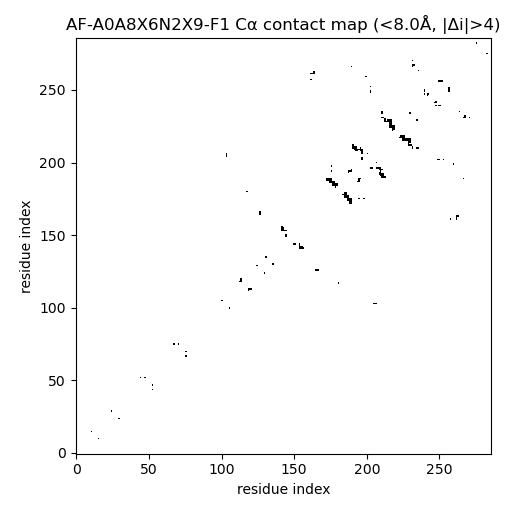5.25 174 ARG A CA 1
ATOM 1411 C C . ARG A 1 174 ? -11.180 -5.002 9.716 1.00 75.25 174 ARG A C 1
ATOM 1413 O O . ARG A 1 174 ? -10.226 -4.470 10.289 1.00 75.25 174 ARG A O 1
ATOM 1420 N N . ASP A 1 175 ? -11.473 -6.286 9.871 1.00 75.31 175 ASP A N 1
ATOM 1421 C CA . ASP A 1 175 ? -10.652 -7.221 10.627 1.00 75.31 175 ASP A CA 1
ATOM 1422 C C . ASP A 1 175 ? -10.323 -8.477 9.817 1.00 75.31 175 ASP A C 1
ATOM 1424 O O . ASP A 1 175 ? -11.137 -9.012 9.069 1.00 75.31 175 ASP A O 1
ATOM 1428 N N . ILE A 1 176 ? -9.094 -8.961 9.987 1.00 78.50 176 ILE A N 1
ATOM 1429 C CA . ILE A 1 176 ? -8.700 -10.290 9.526 1.00 78.50 176 ILE A CA 1
ATOM 1430 C C . ILE A 1 176 ? -8.975 -11.243 10.679 1.00 78.50 176 ILE A C 1
ATOM 1432 O O . ILE A 1 176 ? -8.391 -11.123 11.759 1.00 78.50 176 ILE A O 1
ATOM 1436 N N . VAL A 1 177 ? -9.881 -12.191 10.468 1.00 76.19 177 VAL A N 1
ATOM 1437 C CA . VAL A 1 177 ? -10.203 -13.203 11.472 1.00 76.19 177 VAL A CA 1
ATOM 1438 C C . VAL A 1 177 ? -9.309 -14.415 11.253 1.00 76.19 177 VAL A C 1
ATOM 1440 O O . VAL A 1 177 ? -9.420 -15.121 10.256 1.00 76.19 177 VAL A O 1
ATOM 1443 N N . LEU A 1 178 ? -8.420 -14.669 12.206 1.00 76.69 178 LEU A N 1
ATOM 1444 C CA . LEU A 1 178 ? -7.560 -15.840 12.219 1.00 76.69 178 LEU A CA 1
ATOM 1445 C C . LEU A 1 178 ? -8.225 -16.955 13.021 1.00 76.69 178 LEU A C 1
ATOM 1447 O O . LEU A 1 178 ? -8.584 -16.782 14.189 1.00 76.69 178 LEU A O 1
ATOM 1451 N N . HIS A 1 179 ? -8.343 -18.127 12.404 1.00 79.12 179 HIS A N 1
ATOM 1452 C CA . HIS A 1 179 ? -8.774 -19.339 13.083 1.00 79.12 179 HIS A CA 1
ATOM 1453 C C . HIS A 1 179 ? -7.591 -20.292 13.245 1.00 79.12 179 HIS A C 1
ATOM 1455 O O . HIS A 1 179 ? -7.218 -21.017 12.322 1.00 79.12 179 HIS A O 1
ATOM 1461 N N . ARG A 1 180 ? -6.987 -20.292 14.437 1.00 75.50 180 ARG A N 1
ATOM 1462 C CA . ARG A 1 180 ? -5.965 -21.276 14.793 1.00 75.50 180 ARG A CA 1
ATOM 1463 C C . ARG A 1 180 ? -6.647 -22.540 15.308 1.00 75.50 180 ARG A C 1
ATOM 1465 O O . ARG A 1 180 ? -7.624 -22.488 16.049 1.00 75.50 180 ARG A O 1
ATOM 1472 N N . ARG A 1 181 ? -6.157 -23.700 14.870 1.00 71.69 181 ARG A N 1
ATOM 1473 C CA . ARG A 1 181 ? -6.792 -24.989 15.163 1.00 71.69 181 ARG A CA 1
ATOM 1474 C C . ARG A 1 181 ? -6.896 -25.215 16.675 1.00 71.69 181 ARG A C 1
ATOM 1476 O O . ARG A 1 181 ? -5.880 -25.211 17.361 1.00 71.69 181 ARG A O 1
ATOM 1483 N N . ASN A 1 182 ? -8.116 -25.486 17.144 1.00 71.88 182 ASN A N 1
ATOM 1484 C CA . ASN A 1 182 ? -8.487 -25.668 18.556 1.00 71.88 182 ASN A CA 1
ATOM 1485 C C . ASN A 1 182 ? -8.310 -24.420 19.441 1.00 71.88 182 ASN A C 1
ATOM 1487 O O . ASN A 1 182 ? -8.372 -24.527 20.664 1.00 71.88 182 ASN A O 1
ATOM 1491 N N . GLU A 1 183 ? -8.111 -23.252 18.839 1.00 77.25 183 GLU A N 1
ATOM 1492 C CA . GLU A 1 183 ? -8.022 -21.972 19.530 1.00 77.25 183 GLU A CA 1
ATOM 1493 C C . GLU A 1 183 ? -9.225 -21.091 19.166 1.00 77.25 183 GLU A C 1
ATOM 1495 O O . GLU A 1 183 ? -9.859 -21.280 18.118 1.00 77.25 183 GLU A O 1
ATOM 1500 N N . PRO A 1 184 ? -9.586 -20.137 20.040 1.00 82.38 184 PRO A N 1
ATOM 1501 C CA . PRO A 1 184 ? -10.640 -19.186 19.735 1.00 82.38 184 PRO A CA 1
ATOM 1502 C C . PRO A 1 184 ? -10.269 -18.326 18.520 1.00 82.38 184 PRO A C 1
ATOM 1504 O O . PRO A 1 184 ? -9.096 -18.083 18.224 1.00 82.38 184 PRO A O 1
ATOM 1507 N N . LEU A 1 185 ? -11.299 -17.839 17.826 1.00 81.19 185 LEU A N 1
ATOM 1508 C CA . LEU A 1 185 ? -11.136 -16.882 16.734 1.00 81.19 185 LEU A CA 1
ATOM 1509 C C . LEU A 1 185 ? -10.379 -15.654 17.242 1.00 81.19 185 LEU A C 1
ATOM 1511 O O . LEU A 1 185 ? -10.793 -15.011 18.207 1.00 81.19 185 LEU A O 1
ATOM 1515 N N . THR A 1 186 ? -9.276 -15.329 16.576 1.00 77.94 186 THR A N 1
ATOM 1516 C CA . THR A 1 186 ? -8.463 -14.157 16.891 1.00 77.94 186 THR A CA 1
ATOM 1517 C C . THR A 1 186 ? -8.696 -13.110 15.820 1.00 77.94 186 THR A C 1
ATOM 1519 O O . THR A 1 186 ? -8.438 -13.348 14.645 1.00 77.94 186 THR A O 1
ATOM 1522 N N . LYS A 1 187 ? -9.194 -11.941 16.215 1.00 80.38 187 LYS A N 1
ATOM 1523 C CA . LYS A 1 187 ? -9.433 -10.824 15.299 1.00 80.38 187 LYS A CA 1
ATOM 1524 C C . LYS A 1 187 ? -8.207 -9.924 15.251 1.00 80.38 187 LYS A C 1
ATOM 1526 O O . LYS A 1 187 ? -7.761 -9.427 16.283 1.00 80.38 187 LYS A O 1
ATOM 1531 N N . VAL A 1 188 ? -7.686 -9.699 14.054 1.00 80.25 188 VAL A N 1
ATOM 1532 C CA . VAL A 1 188 ? -6.609 -8.752 13.782 1.00 80.25 188 VAL A CA 1
ATOM 1533 C C . VAL A 1 188 ? -7.231 -7.499 13.185 1.00 80.25 188 VAL A C 1
ATOM 1535 O O . VAL A 1 188 ? -7.728 -7.522 12.064 1.00 80.25 188 VAL A O 1
ATOM 1538 N N . ALA A 1 189 ? -7.220 -6.408 13.945 1.00 82.19 189 ALA A N 1
ATOM 1539 C CA . ALA A 1 189 ? -7.732 -5.124 13.476 1.00 82.19 189 ALA A CA 1
ATOM 1540 C C . ALA A 1 189 ? -6.852 -4.535 12.359 1.00 82.19 189 ALA A C 1
ATOM 1542 O O . ALA A 1 189 ? -5.638 -4.738 12.357 1.00 82.19 189 ALA A O 1
ATOM 1543 N N . GLU A 1 190 ? -7.447 -3.717 11.488 1.00 81.62 190 GLU A N 1
ATOM 1544 C CA . GLU A 1 190 ? -6.777 -2.933 10.431 1.00 81.62 190 GLU A CA 1
ATOM 1545 C C . GLU A 1 190 ? -5.546 -2.137 10.903 1.00 81.62 190 GLU A C 1
ATOM 1547 O O . GLU A 1 190 ? -4.603 -1.882 10.152 1.00 81.62 190 GLU A O 1
ATOM 1552 N N . THR A 1 191 ? -5.541 -1.756 12.178 1.00 80.38 191 THR A N 1
ATOM 1553 C CA . THR A 1 191 ? -4.506 -0.943 12.829 1.00 80.38 191 THR A CA 1
ATOM 1554 C C . THR A 1 191 ? -3.324 -1.763 13.349 1.00 80.38 191 THR A C 1
ATOM 1556 O O . THR A 1 191 ? -2.348 -1.209 13.862 1.00 80.38 191 THR A O 1
ATOM 1559 N N . HIS A 1 192 ? -3.405 -3.090 13.248 1.00 83.31 192 HIS A N 1
ATOM 1560 C CA . HIS A 1 192 ? -2.359 -3.993 13.688 1.00 83.31 192 HIS A CA 1
ATOM 1561 C C . HIS A 1 192 ? -1.204 -4.031 12.679 1.00 83.31 192 HIS A C 1
ATOM 1563 O O . HIS A 1 192 ? -1.417 -4.095 11.472 1.00 83.31 192 HIS A O 1
ATOM 1569 N N . ARG A 1 193 ? 0.034 -4.102 13.186 1.00 85.38 193 ARG A N 1
ATOM 1570 C CA . ARG A 1 193 ? 1.265 -4.139 12.367 1.00 85.38 193 ARG A CA 1
ATOM 1571 C C . ARG A 1 193 ? 1.275 -5.272 11.329 1.00 85.38 193 ARG A C 1
ATOM 1573 O O . ARG A 1 193 ? 1.808 -5.114 10.243 1.00 85.38 193 ARG A O 1
ATOM 1580 N N . CYS A 1 194 ? 0.658 -6.410 11.646 1.00 83.19 194 CYS A N 1
ATOM 1581 C CA . CYS A 1 194 ? 0.616 -7.572 10.753 1.00 83.19 194 CYS A CA 1
ATOM 1582 C C . CYS A 1 194 ? -0.557 -7.541 9.766 1.00 83.19 194 CYS A C 1
ATOM 1584 O O . CYS A 1 194 ? -0.651 -8.449 8.952 1.00 83.19 194 CYS A O 1
ATOM 1586 N N . TYR A 1 195 ? -1.468 -6.566 9.844 1.00 86.44 195 TYR A N 1
ATOM 1587 C CA . TYR A 1 195 ? -2.679 -6.568 9.020 1.00 86.44 195 TYR A CA 1
ATOM 1588 C C . TYR A 1 195 ? -2.341 -6.549 7.523 1.00 86.44 195 TYR A C 1
ATOM 1590 O O . TYR A 1 195 ? -2.751 -7.444 6.789 1.00 86.44 195 TYR A O 1
ATOM 1598 N N . ASP A 1 196 ? -1.507 -5.597 7.094 1.00 85.31 196 ASP A N 1
ATOM 1599 C CA . ASP A 1 196 ? -1.116 -5.455 5.684 1.00 85.31 196 ASP A CA 1
ATOM 1600 C C . ASP A 1 196 ? -0.364 -6.698 5.179 1.00 85.31 196 ASP A C 1
ATOM 1602 O O . ASP A 1 196 ? -0.562 -7.137 4.050 1.00 85.31 196 ASP A O 1
ATOM 1606 N N . VAL A 1 197 ? 0.469 -7.290 6.040 1.00 85.56 197 VAL A N 1
ATOM 1607 C CA . VAL A 1 197 ? 1.256 -8.495 5.742 1.00 85.56 197 VAL A CA 1
ATOM 1608 C C . VAL A 1 197 ? 0.351 -9.705 5.549 1.00 85.56 197 VAL A C 1
ATOM 1610 O O . VAL A 1 197 ? 0.538 -10.470 4.609 1.00 85.56 197 VAL A O 1
ATOM 1613 N N . LEU A 1 198 ? -0.643 -9.870 6.426 1.00 84.00 198 LEU A N 1
ATOM 1614 C CA . LEU A 1 198 ? -1.607 -10.965 6.359 1.00 84.00 198 LEU A CA 1
ATOM 1615 C C . LEU A 1 198 ? -2.526 -10.831 5.143 1.00 84.00 198 LEU A C 1
ATOM 1617 O O . LEU A 1 198 ? -2.845 -11.836 4.514 1.00 84.00 198 LEU A O 1
ATOM 1621 N N . GLN A 1 199 ? -2.904 -9.602 4.787 1.00 84.31 199 GLN A N 1
ATOM 1622 C CA . GLN A 1 199 ? -3.718 -9.325 3.607 1.00 84.31 199 GLN A CA 1
ATOM 1623 C C . GLN A 1 199 ? -2.921 -9.505 2.307 1.00 84.31 199 GLN A C 1
ATOM 1625 O O . GLN A 1 199 ? -3.437 -10.027 1.322 1.00 84.31 199 GLN A O 1
ATOM 1630 N N . TYR A 1 200 ? -1.649 -9.102 2.290 1.00 86.69 200 TYR A N 1
ATOM 1631 C CA . TYR A 1 200 ? -0.824 -9.057 1.085 1.00 86.69 200 TYR A CA 1
ATOM 1632 C C . TYR A 1 200 ? 0.491 -9.835 1.238 1.00 86.69 200 TYR A C 1
ATOM 1634 O O . TYR A 1 200 ? 1.573 -9.318 0.958 1.00 86.69 200 TYR A O 1
ATOM 1642 N N . LEU A 1 201 ? 0.405 -11.116 1.607 1.00 84.31 201 LEU A N 1
ATOM 1643 C CA . LEU A 1 201 ? 1.563 -11.992 1.861 1.00 84.31 201 LEU A CA 1
ATOM 1644 C C . LEU A 1 201 ? 2.630 -11.975 0.748 1.00 84.31 201 LEU A C 1
ATOM 1646 O O . LEU A 1 201 ? 3.823 -11.994 1.029 1.00 84.31 201 LEU A O 1
ATOM 1650 N N . ILE A 1 202 ? 2.217 -11.909 -0.523 1.00 83.50 202 ILE A N 1
ATOM 1651 C CA . ILE A 1 202 ? 3.146 -11.892 -1.671 1.00 83.50 202 ILE A CA 1
ATOM 1652 C C . ILE A 1 202 ? 3.877 -10.543 -1.794 1.00 83.50 202 ILE A C 1
ATOM 1654 O O . ILE A 1 202 ? 5.019 -10.498 -2.249 1.00 83.50 202 ILE A O 1
ATOM 1658 N N . LEU A 1 203 ? 3.234 -9.439 -1.396 1.00 83.56 203 LEU A N 1
ATOM 1659 C CA . LEU A 1 203 ? 3.871 -8.118 -1.352 1.00 83.56 203 LEU A CA 1
ATOM 1660 C C . LEU A 1 203 ? 4.861 -8.017 -0.185 1.00 83.56 203 LEU A C 1
ATOM 1662 O O . LEU A 1 203 ? 5.896 -7.376 -0.333 1.00 83.56 203 LEU A O 1
ATOM 1666 N N . PHE A 1 204 ? 4.579 -8.673 0.940 1.00 82.12 204 PHE A N 1
ATOM 1667 C CA . PHE A 1 204 ? 5.408 -8.664 2.150 1.00 82.12 204 PHE A CA 1
ATOM 1668 C C . PHE A 1 204 ? 6.106 -10.013 2.363 1.00 82.12 204 PHE A C 1
ATOM 1670 O O . PHE A 1 204 ? 5.960 -10.665 3.396 1.00 82.12 204 PHE A O 1
ATOM 1677 N N . TRP A 1 205 ? 6.871 -10.446 1.359 1.00 78.75 205 TRP A N 1
ATOM 1678 C CA . TRP A 1 205 ? 7.588 -11.727 1.377 1.00 78.75 205 TRP A CA 1
ATOM 1679 C C . TRP A 1 205 ? 8.678 -11.809 2.459 1.00 78.75 205 TRP A C 1
ATOM 1681 O O . TRP A 1 205 ? 9.057 -12.904 2.868 1.00 78.75 205 TRP A O 1
ATOM 1691 N N . ASP A 1 206 ? 9.169 -10.659 2.921 1.00 78.75 206 ASP A N 1
ATOM 1692 C CA . ASP A 1 206 ? 10.147 -10.504 4.000 1.00 78.75 206 ASP A CA 1
ATOM 1693 C C . ASP A 1 206 ? 9.507 -10.493 5.399 1.00 78.75 206 ASP A C 1
ATOM 1695 O O . ASP A 1 206 ? 10.216 -10.370 6.396 1.00 78.75 206 ASP A O 1
ATOM 1699 N N . ALA A 1 207 ? 8.177 -10.622 5.475 1.00 73.50 207 ALA A N 1
ATOM 1700 C CA . ALA A 1 207 ? 7.392 -10.492 6.698 1.00 73.50 207 ALA A CA 1
ATOM 1701 C C . ALA A 1 207 ? 7.625 -9.158 7.439 1.00 73.50 207 ALA A C 1
ATOM 1703 O O . ALA A 1 207 ? 7.471 -9.095 8.661 1.00 73.50 207 ALA A O 1
ATOM 1704 N N . ALA A 1 208 ? 7.986 -8.091 6.716 1.00 78.62 208 ALA A N 1
ATOM 1705 C CA . ALA A 1 208 ? 8.153 -6.770 7.309 1.00 78.62 208 ALA A CA 1
ATOM 1706 C C . ALA A 1 208 ? 6.827 -6.234 7.861 1.00 78.62 208 ALA A C 1
ATOM 1708 O O . ALA A 1 208 ? 5.796 -6.307 7.197 1.00 78.62 208 ALA A O 1
ATOM 1709 N N . ASP A 1 209 ? 6.875 -5.634 9.051 1.00 82.06 209 ASP A N 1
ATOM 1710 C CA . ASP A 1 209 ? 5.716 -5.005 9.685 1.00 82.06 209 ASP A CA 1
ATOM 1711 C C . ASP A 1 209 ? 5.109 -3.896 8.798 1.00 82.06 209 ASP A C 1
ATOM 1713 O O . ASP A 1 209 ? 5.816 -3.040 8.255 1.00 82.06 209 ASP A O 1
ATOM 1717 N N . GLY A 1 210 ? 3.778 -3.889 8.698 1.00 83.69 210 GLY A N 1
ATOM 1718 C CA . GLY A 1 210 ? 2.985 -2.823 8.091 1.00 83.69 210 GLY A CA 1
ATOM 1719 C C . GLY A 1 210 ? 2.755 -1.634 9.031 1.00 83.69 210 GLY A C 1
ATOM 1720 O O . GLY A 1 210 ? 3.375 -1.505 10.092 1.00 83.69 210 GLY A O 1
ATOM 1721 N N . TYR A 1 211 ? 1.834 -0.742 8.654 1.00 85.69 211 TYR A N 1
ATOM 1722 C CA . TYR A 1 211 ? 1.554 0.460 9.448 1.00 85.69 211 TYR A CA 1
ATOM 1723 C C . TYR A 1 211 ? 0.909 0.134 10.805 1.00 85.69 211 TYR A C 1
ATOM 1725 O O . TYR A 1 211 ? -0.038 -0.650 10.890 1.00 85.69 211 TYR A O 1
ATOM 1733 N N . ASN A 1 212 ? 1.366 0.819 11.857 1.00 84.19 212 ASN A N 1
ATOM 1734 C CA . ASN A 1 212 ? 0.754 0.837 13.185 1.00 84.19 212 ASN A CA 1
ATOM 1735 C C . ASN A 1 212 ? 0.902 2.243 13.800 1.00 84.19 212 ASN A C 1
ATOM 1737 O O . ASN A 1 212 ? 1.910 2.916 13.595 1.00 84.19 212 ASN A O 1
ATOM 1741 N N . PHE A 1 213 ? -0.057 2.664 14.625 1.00 79.94 213 PHE A N 1
ATOM 1742 C CA . PHE A 1 213 ? -0.014 3.914 15.396 1.00 79.94 213 PHE A CA 1
ATOM 1743 C C . PHE A 1 213 ? 1.205 4.088 16.314 1.00 79.94 213 PHE A C 1
ATOM 1745 O O . PHE A 1 213 ? 1.458 5.200 16.786 1.00 79.94 213 PHE A O 1
ATOM 1752 N N . SER A 1 214 ? 1.928 3.010 16.631 1.00 79.19 214 SER A N 1
ATOM 1753 C CA . SER A 1 214 ? 3.173 3.072 17.401 1.00 79.19 214 SER A CA 1
ATOM 1754 C C . SER A 1 214 ? 4.361 3.601 16.595 1.00 79.19 214 SER A C 1
ATOM 1756 O O . SER A 1 214 ? 5.388 3.917 17.191 1.00 79.19 214 SER A O 1
ATOM 1758 N N . VAL A 1 215 ? 4.246 3.693 15.266 1.00 83.06 215 VAL A N 1
ATOM 1759 C CA . VAL A 1 215 ? 5.318 4.195 14.403 1.00 83.06 215 VAL A CA 1
ATOM 1760 C C . VAL A 1 215 ? 5.506 5.694 14.636 1.00 83.06 215 VAL A C 1
ATOM 1762 O O . VAL A 1 215 ? 4.571 6.494 14.533 1.00 83.06 215 VAL A O 1
ATOM 1765 N N . LYS A 1 216 ? 6.740 6.082 14.948 1.00 82.69 216 LYS A N 1
ATOM 1766 C CA . LYS A 1 216 ? 7.151 7.474 15.145 1.00 82.69 216 LYS A CA 1
ATOM 1767 C C . LYS A 1 216 ? 7.810 8.026 13.889 1.00 82.69 216 LYS A C 1
ATOM 1769 O O . LYS A 1 216 ? 8.296 7.275 13.049 1.00 82.69 216 LYS A O 1
ATOM 1774 N N . MET A 1 217 ? 7.817 9.347 13.749 1.00 81.06 217 MET A N 1
ATOM 1775 C CA . MET A 1 217 ? 8.577 10.002 12.684 1.00 81.06 217 MET A CA 1
ATOM 1776 C C . MET A 1 217 ? 10.066 10.020 13.039 1.00 81.06 217 MET A C 1
ATOM 1778 O O . MET A 1 217 ? 10.411 10.273 14.193 1.00 81.06 217 MET A O 1
ATOM 1782 N N . ALA A 1 218 ? 10.935 9.813 12.053 1.00 81.50 218 ALA A N 1
ATOM 1783 C CA . ALA A 1 218 ? 12.377 9.975 12.205 1.00 81.50 218 ALA A CA 1
ATOM 1784 C C . ALA A 1 218 ? 12.807 11.403 11.839 1.00 81.50 218 ALA A C 1
ATOM 1786 O O . ALA A 1 218 ? 12.238 12.021 10.932 1.00 81.50 218 ALA A O 1
ATOM 1787 N N . ASN A 1 219 ? 13.811 11.930 12.538 1.00 75.19 219 ASN A N 1
ATOM 1788 C CA . ASN A 1 219 ? 14.439 13.193 12.171 1.00 75.19 219 ASN A CA 1
ATOM 1789 C C . ASN A 1 219 ? 15.195 13.031 10.842 1.00 75.19 219 ASN A C 1
ATOM 1791 O O . ASN A 1 219 ? 16.021 12.129 10.725 1.00 75.19 219 ASN A O 1
ATOM 1795 N N . PRO A 1 220 ? 14.985 13.916 9.852 1.00 73.88 220 PRO A N 1
ATOM 1796 C CA . PRO A 1 220 ? 15.606 13.778 8.533 1.00 73.88 220 PRO A CA 1
ATOM 1797 C C . PRO A 1 220 ? 17.123 14.023 8.526 1.00 73.88 220 PRO A C 1
ATOM 1799 O O . PRO A 1 220 ? 17.776 13.692 7.544 1.00 73.88 220 PRO A O 1
ATOM 1802 N N . VAL A 1 221 ? 17.674 14.623 9.589 1.00 73.62 221 VAL A N 1
ATOM 1803 C CA . VAL A 1 221 ? 19.108 14.938 9.711 1.00 73.62 221 VAL A CA 1
ATOM 1804 C C . VAL A 1 221 ? 19.846 13.862 10.509 1.00 73.62 221 VAL A C 1
ATOM 1806 O O . VAL A 1 221 ? 20.865 13.362 10.047 1.00 73.62 221 VAL A O 1
ATOM 1809 N N . ASP A 1 222 ? 19.302 13.473 11.666 1.00 78.12 222 ASP A N 1
ATOM 1810 C CA . ASP A 1 222 ? 19.986 12.579 12.613 1.00 78.12 222 ASP A CA 1
ATOM 1811 C C . ASP A 1 222 ? 19.477 11.126 12.565 1.00 78.12 222 ASP A C 1
ATOM 1813 O O . ASP A 1 222 ? 20.081 10.242 13.158 1.00 78.12 222 ASP A O 1
ATOM 1817 N N . GLY A 1 223 ? 18.347 10.859 11.898 1.00 71.81 223 GLY A N 1
ATOM 1818 C CA . GLY A 1 223 ? 17.704 9.536 11.860 1.00 71.81 223 GLY A CA 1
ATOM 1819 C C . GLY A 1 223 ? 16.993 9.126 13.158 1.00 71.81 223 GLY A C 1
ATOM 1820 O O . GLY A 1 223 ? 16.274 8.130 13.171 1.00 71.81 223 GLY A O 1
ATOM 1821 N N . GLU A 1 224 ? 17.145 9.906 14.228 1.00 78.19 224 GLU A N 1
ATOM 1822 C CA . GLU A 1 224 ? 16.579 9.629 15.551 1.00 78.19 224 GLU A CA 1
ATOM 1823 C C . GLU A 1 224 ? 15.044 9.687 15.583 1.00 78.19 224 GLU A C 1
ATOM 1825 O O . GLU A 1 224 ? 14.413 10.533 14.934 1.00 78.19 224 GLU A O 1
ATOM 1830 N N . GLU A 1 225 ? 14.430 8.814 16.388 1.00 79.88 225 GLU A N 1
ATOM 1831 C CA . GLU A 1 225 ? 12.980 8.802 16.590 1.00 79.88 225 GLU A CA 1
ATOM 1832 C C . GLU A 1 225 ? 12.507 10.071 17.312 1.00 79.88 225 GLU A C 1
ATOM 1834 O O . GLU A 1 225 ? 12.945 10.409 18.412 1.00 79.88 225 GLU A O 1
ATOM 1839 N N . THR A 1 226 ? 11.521 10.749 16.735 1.00 81.94 226 THR A N 1
ATOM 1840 C CA . THR A 1 226 ? 10.851 11.879 17.384 1.00 81.94 226 THR A CA 1
ATOM 1841 C C . THR A 1 226 ? 9.669 11.424 18.237 1.00 81.94 226 THR A C 1
ATOM 1843 O O . THR A 1 226 ? 9.079 10.368 18.029 1.00 81.94 226 THR A O 1
ATOM 1846 N N . ASN A 1 227 ? 9.220 12.280 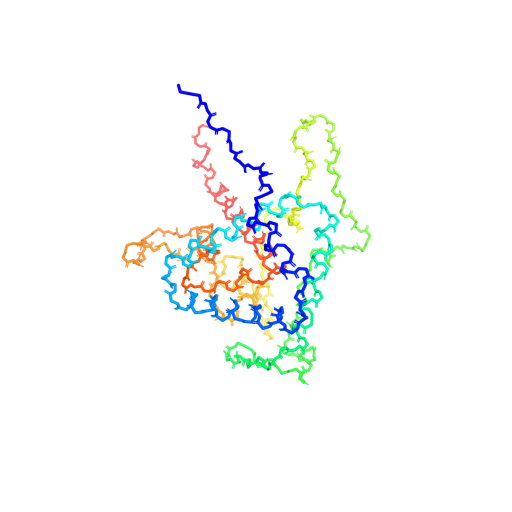19.160 1.00 81.25 227 ASN A N 1
ATOM 1847 C CA . ASN A 1 227 ? 7.976 12.050 19.910 1.00 81.25 227 ASN A CA 1
ATOM 1848 C C . ASN A 1 227 ? 6.695 12.228 19.068 1.00 81.25 227 ASN A C 1
ATOM 1850 O O . ASN A 1 227 ? 5.591 12.042 19.582 1.00 81.25 227 ASN A O 1
ATOM 1854 N N . LYS A 1 228 ? 6.807 12.602 17.785 1.00 83.25 228 LYS A N 1
ATOM 1855 C CA . LYS A 1 228 ? 5.653 12.767 16.897 1.00 83.25 228 LYS A CA 1
ATOM 1856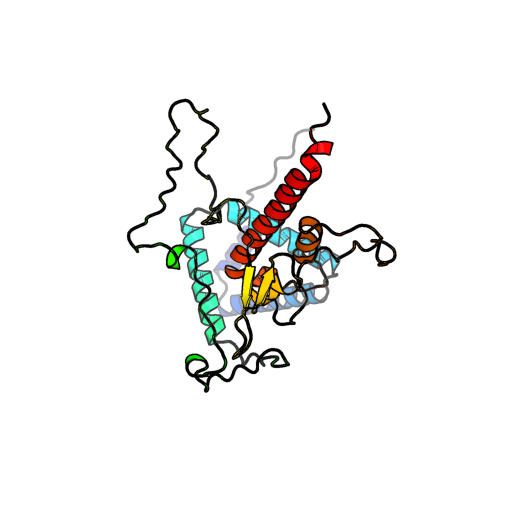 C C . LYS A 1 228 ? 5.277 11.425 16.274 1.00 83.25 228 LYS A C 1
ATOM 1858 O O . LYS A 1 228 ? 6.116 10.735 15.699 1.00 83.25 228 LYS A O 1
ATOM 1863 N N . LYS A 1 229 ? 3.992 11.079 16.359 1.00 82.38 229 LYS A N 1
ATOM 1864 C CA . LYS A 1 229 ? 3.440 9.897 15.687 1.00 82.38 229 LYS A CA 1
ATOM 1865 C C . LYS A 1 229 ? 3.443 10.093 14.173 1.00 82.38 229 LYS A C 1
ATOM 1867 O O . LYS A 1 229 ? 3.147 11.185 13.689 1.00 82.38 229 LYS A O 1
ATOM 1872 N N . CYS A 1 230 ? 3.756 9.029 13.443 1.00 84.38 230 CYS A N 1
ATOM 1873 C CA . CYS A 1 230 ? 3.640 8.988 11.993 1.00 84.38 230 CYS A CA 1
ATOM 1874 C C . CYS A 1 230 ? 2.182 8.688 11.605 1.00 84.38 230 CYS A C 1
ATOM 1876 O O . CYS A 1 230 ? 1.590 7.736 12.116 1.00 84.38 230 CYS A O 1
ATOM 1878 N N . SER A 1 231 ? 1.591 9.494 10.720 1.00 84.94 231 SER A N 1
ATOM 1879 C CA . SER A 1 231 ? 0.269 9.204 10.143 1.00 84.94 231 SER A CA 1
ATOM 1880 C C . SER A 1 231 ? 0.363 8.078 9.111 1.00 84.94 231 SER A C 1
ATOM 1882 O O . SER A 1 231 ? 1.4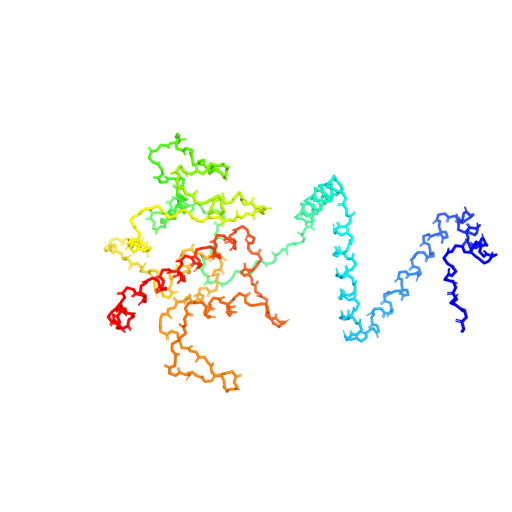29 7.897 8.509 1.00 84.94 231 SER A O 1
ATOM 1884 N N . ALA A 1 232 ? -0.739 7.364 8.843 1.00 86.00 232 ALA A N 1
ATOM 1885 C CA . ALA A 1 232 ? -0.746 6.340 7.794 1.00 86.00 232 ALA A CA 1
ATOM 1886 C C . ALA A 1 232 ? -0.319 6.928 6.441 1.00 86.00 232 ALA A C 1
ATOM 1888 O O . ALA A 1 232 ? 0.514 6.350 5.747 1.00 86.00 232 ALA A O 1
ATOM 1889 N N . MET A 1 233 ? -0.805 8.130 6.109 1.00 88.06 233 MET A N 1
ATOM 1890 C CA . MET A 1 233 ? -0.437 8.835 4.877 1.00 88.06 233 MET A CA 1
ATOM 1891 C C . MET A 1 233 ? 1.080 9.017 4.746 1.00 88.06 233 MET A C 1
ATOM 1893 O O . MET A 1 233 ? 1.643 8.721 3.693 1.00 88.06 233 MET A O 1
ATOM 1897 N N . ASN A 1 234 ? 1.757 9.469 5.806 1.00 85.69 234 ASN A N 1
ATOM 1898 C CA . ASN A 1 234 ? 3.206 9.677 5.772 1.00 85.69 234 ASN A CA 1
ATOM 1899 C C . ASN A 1 234 ? 3.958 8.349 5.639 1.00 85.69 234 ASN A C 1
ATOM 1901 O O . ASN A 1 234 ? 4.889 8.252 4.840 1.00 85.69 234 ASN A O 1
ATOM 1905 N N . TYR A 1 235 ? 3.535 7.326 6.385 1.00 88.12 235 TYR A N 1
ATOM 1906 C CA . TYR A 1 235 ? 4.144 6.000 6.338 1.00 88.12 235 TYR A CA 1
ATOM 1907 C C . TYR A 1 235 ? 4.048 5.375 4.940 1.00 88.12 235 TYR A C 1
ATOM 1909 O O . TYR A 1 235 ? 5.063 4.965 4.374 1.00 88.12 235 TYR A O 1
ATOM 1917 N N . TYR A 1 236 ? 2.853 5.344 4.344 1.00 88.00 236 TYR A N 1
ATOM 1918 C CA . TYR A 1 236 ? 2.664 4.734 3.028 1.00 88.00 236 TYR A CA 1
ATOM 1919 C C . TYR A 1 236 ? 3.259 5.575 1.898 1.00 88.00 236 TYR A C 1
ATOM 1921 O O . TYR A 1 236 ? 3.813 5.006 0.960 1.00 88.00 236 TYR A O 1
ATOM 1929 N N . SER A 1 237 ? 3.238 6.908 2.005 1.00 86.38 237 SER A N 1
ATOM 1930 C CA . SER A 1 237 ? 3.927 7.779 1.040 1.00 86.38 237 SER A CA 1
ATOM 1931 C C . SER A 1 237 ? 5.426 7.496 1.012 1.00 86.38 237 SER A C 1
ATOM 1933 O O . SER A 1 237 ? 6.002 7.356 -0.063 1.00 86.38 237 SER A O 1
ATOM 1935 N N . TYR A 1 238 ? 6.047 7.345 2.186 1.00 85.00 238 TYR A N 1
ATOM 1936 C CA . TYR A 1 238 ? 7.455 6.968 2.293 1.00 85.00 238 TYR A CA 1
ATOM 1937 C C . TYR A 1 238 ? 7.717 5.575 1.702 1.00 85.00 238 TYR A C 1
ATOM 1939 O O . TYR A 1 238 ? 8.622 5.414 0.888 1.00 85.00 238 TYR A O 1
ATOM 1947 N N . ARG A 1 239 ? 6.879 4.583 2.035 1.00 84.00 239 ARG A N 1
ATOM 1948 C CA . ARG A 1 239 ? 7.001 3.206 1.520 1.00 84.00 239 ARG A CA 1
ATOM 1949 C C . ARG A 1 239 ? 6.818 3.093 0.006 1.00 84.00 239 ARG A C 1
ATOM 1951 O O . ARG A 1 239 ? 7.342 2.156 -0.583 1.00 84.00 239 ARG A O 1
ATOM 1958 N N . LEU A 1 240 ? 6.070 3.996 -0.626 1.00 87.25 240 LEU A N 1
ATOM 1959 C CA . LEU A 1 240 ? 5.821 4.001 -2.075 1.00 87.25 240 LEU A CA 1
ATOM 1960 C C . LEU A 1 240 ? 6.758 4.932 -2.853 1.00 87.25 240 LEU A C 1
ATOM 1962 O O . LEU A 1 240 ? 6.770 4.905 -4.086 1.00 87.25 240 LEU A O 1
ATOM 1966 N N . MET A 1 241 ? 7.542 5.752 -2.156 1.00 85.75 241 MET A N 1
ATOM 1967 C CA . MET A 1 241 ? 8.485 6.671 -2.776 1.00 85.75 241 MET A CA 1
ATOM 1968 C C . MET A 1 241 ? 9.563 5.897 -3.545 1.00 85.75 241 MET A C 1
ATOM 1970 O O . MET A 1 241 ? 10.132 4.922 -3.055 1.00 85.75 241 MET A O 1
ATOM 1974 N N . VAL A 1 242 ? 9.845 6.337 -4.774 1.00 83.94 242 VAL A N 1
ATOM 1975 C CA . VAL A 1 242 ? 10.948 5.801 -5.580 1.00 83.94 242 VAL A CA 1
ATOM 1976 C C . VAL A 1 242 ? 12.245 6.438 -5.096 1.00 83.94 242 VAL A C 1
ATOM 1978 O O . VAL A 1 242 ? 12.367 7.663 -5.112 1.00 83.94 242 VAL A O 1
ATOM 1981 N N . GLN A 1 243 ? 13.210 5.614 -4.694 1.00 77.50 243 GLN A N 1
ATOM 1982 C CA . GLN A 1 243 ? 14.539 6.051 -4.273 1.00 77.50 243 GLN A CA 1
ATOM 1983 C C . GLN A 1 243 ? 15.594 5.484 -5.229 1.00 77.50 243 GLN A C 1
ATOM 1985 O O . GLN A 1 243 ? 15.446 4.374 -5.733 1.00 77.50 243 GLN A O 1
ATOM 1990 N N . GLU A 1 244 ? 16.657 6.242 -5.507 1.00 74.19 244 GLU A N 1
ATOM 1991 C CA . GLU A 1 244 ? 17.662 5.856 -6.514 1.00 74.19 244 GLU A CA 1
ATOM 1992 C C . GLU A 1 244 ? 18.468 4.605 -6.126 1.00 74.19 244 GLU A C 1
ATOM 1994 O O . GLU A 1 244 ? 18.914 3.870 -7.005 1.00 74.19 244 GLU A O 1
ATOM 1999 N N . ASN A 1 245 ? 18.606 4.337 -4.824 1.00 76.62 245 ASN A N 1
ATOM 2000 C CA . ASN A 1 245 ? 19.434 3.254 -4.286 1.00 76.62 245 ASN A CA 1
ATOM 2001 C C . ASN A 1 245 ? 18.628 2.076 -3.716 1.00 76.62 245 ASN A C 1
ATOM 2003 O O . ASN A 1 245 ? 19.224 1.140 -3.188 1.00 76.62 245 ASN A O 1
ATOM 2007 N N . GLU A 1 246 ? 17.296 2.106 -3.809 1.00 76.38 246 GLU A N 1
ATOM 2008 C CA . GLU A 1 246 ? 16.429 1.081 -3.227 1.00 76.38 246 GLU A CA 1
ATOM 2009 C C . GLU A 1 246 ? 15.417 0.575 -4.255 1.00 76.38 246 GLU A C 1
ATOM 2011 O O . GLU A 1 246 ? 14.718 1.344 -4.920 1.00 76.38 246 GLU A O 1
ATOM 2016 N N . ASP A 1 247 ? 15.342 -0.747 -4.401 1.00 79.81 247 ASP A N 1
ATOM 2017 C CA . ASP A 1 247 ? 14.412 -1.371 -5.329 1.00 79.81 247 ASP A CA 1
ATOM 2018 C C . ASP A 1 247 ? 13.053 -1.594 -4.662 1.00 79.81 247 ASP A C 1
ATOM 2020 O O . ASP A 1 247 ? 12.871 -2.525 -3.882 1.00 79.81 247 ASP A O 1
ATOM 2024 N N . ASN A 1 248 ? 12.075 -0.752 -4.993 1.00 83.56 248 ASN A N 1
ATOM 2025 C CA . ASN A 1 248 ? 10.734 -0.876 -4.437 1.00 83.56 248 ASN A CA 1
ATOM 2026 C C . ASN A 1 248 ? 9.938 -1.974 -5.164 1.00 83.56 248 ASN A C 1
ATOM 2028 O O . ASN A 1 248 ? 9.338 -1.749 -6.225 1.00 83.56 248 ASN A O 1
ATOM 2032 N N . HIS A 1 249 ? 9.934 -3.184 -4.597 1.00 84.69 249 HIS A N 1
ATOM 2033 C CA . HIS A 1 249 ? 9.256 -4.346 -5.179 1.00 84.69 249 HIS A CA 1
ATOM 2034 C C . HIS A 1 249 ? 7.736 -4.186 -5.234 1.00 84.69 249 HIS A C 1
ATOM 2036 O O . HIS A 1 249 ? 7.117 -4.714 -6.159 1.00 84.69 249 HIS A O 1
ATOM 2042 N N . ILE A 1 250 ? 7.140 -3.407 -4.326 1.00 85.19 250 ILE A N 1
ATOM 2043 C CA . ILE A 1 250 ? 5.690 -3.171 -4.280 1.00 85.19 250 ILE A CA 1
ATOM 2044 C C . ILE A 1 250 ? 5.207 -2.551 -5.598 1.00 85.19 250 ILE A C 1
ATOM 2046 O O . ILE A 1 250 ? 4.222 -3.005 -6.182 1.00 85.19 250 ILE A O 1
ATOM 2050 N N . LEU A 1 251 ? 5.966 -1.599 -6.149 1.00 85.19 251 LEU A N 1
ATOM 2051 C CA . LEU A 1 251 ? 5.643 -0.931 -7.417 1.00 85.19 251 LEU A CA 1
ATOM 2052 C C . LEU A 1 251 ? 5.675 -1.878 -8.634 1.00 85.19 251 LEU A C 1
ATOM 2054 O O . LEU A 1 251 ? 5.157 -1.551 -9.705 1.00 85.19 251 LEU A O 1
ATOM 2058 N N . LYS A 1 252 ? 6.274 -3.069 -8.503 1.00 84.19 252 LYS A N 1
ATOM 2059 C CA . LYS A 1 252 ? 6.405 -4.052 -9.591 1.00 84.19 252 LYS A CA 1
ATOM 2060 C C . LYS A 1 252 ? 5.232 -5.028 -9.666 1.00 84.19 252 LYS A C 1
ATOM 2062 O O . LYS A 1 252 ? 5.077 -5.706 -10.685 1.00 84.19 252 LYS A O 1
ATOM 2067 N N . CYS A 1 253 ? 4.375 -5.066 -8.647 1.00 80.00 253 CYS A N 1
ATOM 2068 C CA . CYS A 1 253 ? 3.291 -6.042 -8.506 1.00 80.00 253 CYS A CA 1
ATOM 2069 C C . CYS A 1 253 ? 2.034 -5.745 -9.359 1.00 80.00 253 CYS A C 1
ATOM 2071 O O . CYS A 1 253 ? 1.047 -6.475 -9.279 1.00 80.00 253 CYS A O 1
ATOM 2073 N N . ARG A 1 254 ? 2.064 -4.727 -10.236 1.00 83.31 254 ARG A N 1
ATOM 2074 C CA . ARG A 1 254 ? 1.026 -4.407 -11.245 1.00 83.31 254 ARG A CA 1
ATOM 2075 C C . ARG A 1 254 ? -0.407 -4.384 -10.687 1.00 83.31 254 ARG A C 1
ATOM 2077 O O . ARG A 1 254 ? -0.785 -3.437 -10.019 1.00 83.31 254 ARG A O 1
ATOM 2084 N N . GLN A 1 255 ? -1.226 -5.392 -10.995 1.00 79.12 255 GLN A N 1
ATOM 2085 C CA . GLN A 1 255 ? -2.630 -5.440 -10.574 1.00 79.12 255 GLN A CA 1
ATOM 2086 C C . GLN A 1 255 ? -2.758 -5.551 -9.053 1.00 79.12 255 GLN A C 1
ATOM 2088 O O . GLN A 1 255 ? -3.572 -4.849 -8.467 1.00 79.12 255 GLN A O 1
ATOM 2093 N N . LEU A 1 256 ? -1.903 -6.360 -8.420 1.00 80.31 256 LEU A N 1
ATOM 2094 C CA . LEU A 1 256 ? -1.867 -6.493 -6.965 1.00 80.31 256 LEU A CA 1
ATOM 2095 C C . LEU A 1 256 ? -1.441 -5.176 -6.300 1.00 80.31 256 LEU A C 1
ATOM 2097 O O . LEU A 1 256 ? -1.961 -4.815 -5.253 1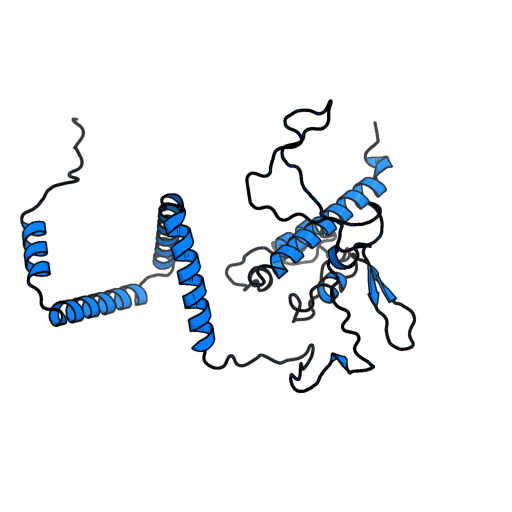.00 80.31 256 LEU A O 1
ATOM 2101 N N . PHE A 1 257 ? -0.552 -4.421 -6.949 1.00 83.31 257 PHE A N 1
ATOM 2102 C CA . PHE A 1 257 ? -0.187 -3.074 -6.514 1.00 83.31 257 PHE A CA 1
ATOM 2103 C C . PHE A 1 257 ? -1.370 -2.099 -6.578 1.00 83.31 257 PHE A C 1
ATOM 2105 O O . PHE A 1 257 ? -1.574 -1.339 -5.639 1.00 83.31 257 PHE A O 1
ATOM 2112 N N . ASN A 1 258 ? -2.174 -2.145 -7.645 1.00 82.62 258 ASN A N 1
ATOM 2113 C CA . ASN A 1 258 ? -3.376 -1.314 -7.735 1.00 82.62 258 ASN A CA 1
ATOM 2114 C C . ASN A 1 258 ? -4.360 -1.648 -6.608 1.00 82.62 258 ASN A C 1
ATOM 2116 O O . ASN A 1 258 ? -4.866 -0.739 -5.966 1.00 82.62 258 ASN A O 1
ATOM 2120 N N . GLN A 1 259 ? -4.599 -2.935 -6.339 1.00 82.38 259 GLN A N 1
ATOM 2121 C CA . GLN A 1 259 ? -5.461 -3.351 -5.230 1.00 82.38 259 GLN A CA 1
ATOM 2122 C C . GLN A 1 259 ? -4.922 -2.847 -3.884 1.00 82.38 259 GLN A C 1
ATOM 2124 O O . GLN A 1 259 ? -5.660 -2.235 -3.120 1.00 82.38 259 GLN A O 1
ATOM 2129 N N . TYR A 1 260 ? -3.622 -3.031 -3.649 1.00 85.69 260 TYR A N 1
ATOM 2130 C CA . TYR A 1 260 ? -2.938 -2.585 -2.440 1.00 85.69 260 TYR A CA 1
ATOM 2131 C C . TYR A 1 260 ? -3.035 -1.070 -2.225 1.00 85.69 260 TYR A C 1
ATOM 2133 O O . TYR A 1 260 ? -3.376 -0.633 -1.131 1.00 85.69 260 TYR A O 1
ATOM 2141 N N . ILE A 1 261 ? -2.785 -0.255 -3.257 1.00 87.31 261 ILE A N 1
ATOM 2142 C CA . ILE A 1 261 ? -2.860 1.207 -3.130 1.00 87.31 261 ILE A CA 1
ATOM 2143 C C . ILE A 1 261 ? -4.261 1.673 -2.767 1.00 87.31 261 ILE A C 1
ATOM 2145 O O . ILE A 1 261 ? -4.399 2.539 -1.908 1.00 87.31 261 ILE A O 1
ATOM 2149 N N . VAL A 1 262 ? -5.292 1.140 -3.422 1.00 82.94 262 VAL A N 1
ATOM 2150 C CA . VAL A 1 262 ? -6.644 1.642 -3.166 1.00 82.94 262 VAL A CA 1
ATOM 2151 C C . VAL A 1 262 ? -7.124 1.193 -1.779 1.00 82.94 262 VAL A C 1
ATOM 2153 O O . VAL A 1 262 ? -7.822 1.942 -1.101 1.00 82.94 262 VAL A O 1
ATOM 2156 N N . ASP A 1 263 ? -6.691 0.024 -1.301 1.00 84.38 263 ASP A N 1
ATOM 2157 C CA . ASP A 1 263 ? -6.974 -0.430 0.066 1.00 84.38 263 ASP A CA 1
ATOM 2158 C C . ASP A 1 263 ? -6.241 0.419 1.122 1.00 84.38 263 ASP A C 1
ATOM 2160 O O . ASP A 1 263 ? -6.846 0.831 2.112 1.00 84.38 263 ASP A O 1
ATOM 2164 N N . ILE A 1 264 ? -4.977 0.788 0.872 1.00 87.81 264 ILE A N 1
ATOM 2165 C CA . ILE A 1 264 ? -4.247 1.766 1.696 1.00 87.81 264 ILE A CA 1
ATOM 2166 C C . ILE A 1 264 ? -4.978 3.107 1.746 1.00 87.81 264 ILE A C 1
ATOM 2168 O O . ILE A 1 264 ? -5.082 3.703 2.815 1.00 87.81 264 ILE A O 1
ATOM 2172 N N . ASP A 1 265 ? -5.456 3.606 0.609 1.00 85.12 265 ASP A N 1
ATOM 2173 C CA . ASP A 1 265 ? -6.168 4.883 0.559 1.00 85.12 265 ASP A CA 1
ATOM 2174 C C . ASP A 1 265 ? -7.440 4.821 1.414 1.00 85.12 265 ASP A C 1
ATOM 2176 O O . ASP A 1 265 ? -7.676 5.673 2.269 1.00 85.12 265 ASP A O 1
ATOM 2180 N N . ALA A 1 266 ? -8.186 3.720 1.309 1.00 82.25 266 ALA A N 1
ATOM 2181 C CA . ALA A 1 266 ? -9.339 3.467 2.159 1.00 82.25 266 ALA A CA 1
ATOM 2182 C C . ALA A 1 266 ? -8.968 3.387 3.657 1.00 82.25 266 ALA A C 1
ATOM 2184 O O . ALA A 1 266 ? -9.745 3.847 4.500 1.00 82.25 266 ALA A O 1
ATOM 2185 N N . LYS A 1 267 ? -7.797 2.840 4.003 1.00 83.19 267 LYS A N 1
ATOM 2186 C CA . LYS A 1 267 ? -7.258 2.814 5.374 1.00 83.19 267 LYS A CA 1
ATOM 2187 C C . LYS A 1 267 ? -6.901 4.214 5.880 1.00 83.19 267 LYS A C 1
ATOM 2189 O O . LYS A 1 267 ? -7.254 4.575 7.004 1.00 83.19 267 LYS A O 1
ATOM 2194 N N . ILE A 1 268 ? -6.263 5.033 5.042 1.00 85.44 268 ILE A N 1
ATOM 2195 C CA . ILE A 1 268 ? -5.933 6.435 5.343 1.00 85.44 268 ILE A CA 1
ATOM 2196 C C . ILE A 1 268 ? -7.209 7.252 5.574 1.00 85.44 268 ILE A C 1
ATOM 2198 O O . ILE A 1 268 ? -7.296 8.003 6.548 1.00 85.44 268 ILE A O 1
ATOM 2202 N N . GLU A 1 269 ? -8.216 7.096 4.716 1.00 83.00 269 GLU A N 1
ATOM 2203 C CA . GLU A 1 269 ? -9.503 7.777 4.874 1.00 83.00 269 GLU A CA 1
ATOM 2204 C C . GLU A 1 269 ? -10.245 7.314 6.132 1.00 83.00 269 GLU A C 1
ATOM 2206 O O . GLU A 1 269 ? -10.806 8.133 6.860 1.00 83.00 269 GLU A O 1
ATOM 2211 N N . THR A 1 270 ? -10.171 6.024 6.470 1.00 78.81 270 THR A N 1
ATOM 2212 C CA . THR A 1 270 ? -10.739 5.502 7.723 1.00 78.81 270 THR A CA 1
ATOM 2213 C C . THR A 1 270 ? -10.074 6.154 8.943 1.00 78.81 270 THR A C 1
ATOM 2215 O O . THR A 1 270 ? -10.772 6.609 9.852 1.00 78.81 270 THR A O 1
ATOM 2218 N N . GLU A 1 271 ? -8.742 6.294 8.954 1.00 80.69 271 GLU A N 1
ATOM 2219 C CA . GLU A 1 271 ? -8.019 7.009 10.018 1.00 80.69 271 GLU A CA 1
ATOM 2220 C C . GLU A 1 271 ? -8.470 8.478 10.129 1.00 80.69 271 GLU A C 1
ATOM 2222 O O . GLU A 1 271 ? -8.740 8.967 11.231 1.00 80.69 271 GLU A O 1
ATOM 2227 N N . ARG A 1 272 ? -8.610 9.177 8.994 1.00 82.94 272 ARG A N 1
ATOM 2228 C CA . ARG A 1 272 ? -9.080 10.574 8.942 1.00 82.94 272 ARG A CA 1
ATOM 2229 C C . ARG A 1 272 ? -10.494 10.725 9.499 1.00 82.94 272 ARG A C 1
ATOM 2231 O O . ARG A 1 272 ? -10.741 11.618 10.313 1.00 82.94 272 ARG A O 1
ATOM 2238 N N . LEU A 1 273 ? -11.414 9.843 9.111 1.00 80.94 273 LEU A N 1
ATOM 2239 C CA . LEU A 1 273 ? -12.796 9.857 9.593 1.00 80.94 273 LEU A CA 1
ATOM 2240 C C . LEU A 1 273 ? -12.877 9.553 11.093 1.00 80.94 273 LEU A C 1
ATOM 2242 O O . LEU A 1 273 ? -13.615 10.225 11.817 1.00 80.94 273 LEU A O 1
ATOM 2246 N N . ILE A 1 274 ? -12.082 8.596 11.585 1.00 79.69 274 ILE A N 1
ATOM 2247 C CA . ILE A 1 274 ? -11.967 8.307 13.022 1.00 79.69 274 ILE A CA 1
ATOM 2248 C C . ILE A 1 274 ? -11.451 9.539 13.771 1.00 79.69 274 ILE A C 1
ATOM 2250 O O . ILE A 1 274 ? -12.009 9.901 14.808 1.00 79.69 274 ILE A O 1
ATOM 2254 N N . PHE A 1 275 ? -10.427 10.217 13.247 1.00 81.81 275 PHE A N 1
ATOM 2255 C CA . PHE A 1 275 ? -9.901 11.436 13.856 1.00 81.81 275 PHE A CA 1
ATOM 2256 C C . PHE A 1 275 ? -10.971 12.527 13.965 1.00 81.81 275 PHE A C 1
ATOM 2258 O O . PHE A 1 275 ? -11.148 13.092 15.047 1.00 81.81 275 PHE A O 1
ATOM 2265 N N . ILE A 1 276 ? -11.706 12.793 12.881 1.00 83.25 276 ILE A N 1
ATOM 2266 C CA . ILE A 1 276 ? -12.798 13.776 12.862 1.00 83.25 276 ILE A CA 1
ATOM 2267 C C . ILE A 1 276 ? -13.858 13.400 13.901 1.00 83.25 276 ILE A C 1
ATOM 2269 O O . ILE A 1 276 ? -14.224 14.225 14.735 1.00 83.25 276 ILE A O 1
ATOM 2273 N N . ARG A 1 277 ? -14.285 12.131 13.924 1.00 81.38 277 ARG A N 1
ATOM 2274 C CA . ARG A 1 277 ? -15.284 11.614 14.869 1.00 81.38 277 ARG A CA 1
ATOM 2275 C C . ARG A 1 277 ? -14.865 11.764 16.333 1.00 81.38 277 ARG A C 1
ATOM 2277 O O . ARG A 1 277 ? -15.690 12.131 17.164 1.00 81.38 277 ARG A O 1
ATOM 2284 N N . LEU A 1 278 ? -13.608 11.474 16.664 1.00 83.50 278 LEU A N 1
ATOM 2285 C CA . LEU A 1 278 ? -13.113 11.537 18.043 1.00 83.50 278 LEU A CA 1
ATOM 2286 C C . LEU A 1 278 ? -12.817 12.966 18.512 1.00 83.50 278 LEU A C 1
ATOM 2288 O O . LEU A 1 278 ? -12.830 13.227 19.712 1.00 83.50 278 LEU A O 1
ATOM 2292 N N . ASN A 1 279 ? -12.558 13.893 17.588 1.00 85.00 279 ASN A N 1
ATOM 2293 C CA . ASN A 1 279 ? -12.225 15.282 17.906 1.00 85.00 279 ASN A CA 1
ATOM 2294 C C . ASN A 1 279 ? -13.375 16.256 17.620 1.00 85.00 279 ASN A C 1
ATOM 2296 O O . ASN A 1 279 ? -13.146 17.463 17.616 1.00 85.00 279 ASN A O 1
ATOM 2300 N N . GLN A 1 280 ? -14.607 15.763 17.445 1.00 82.00 280 GLN A N 1
ATOM 2301 C CA . GLN A 1 280 ? -15.769 16.598 17.124 1.00 82.00 280 GLN A CA 1
ATOM 2302 C C . GLN A 1 280 ? -15.953 17.777 18.083 1.00 82.00 280 GLN A C 1
ATOM 2304 O O . GLN A 1 280 ? -16.210 18.889 17.647 1.00 82.00 280 GLN A O 1
ATOM 2309 N N . THR A 1 281 ? -15.734 17.584 19.384 1.00 80.94 281 THR A N 1
ATOM 2310 C CA . THR A 1 281 ? -15.854 18.659 20.386 1.00 80.94 281 THR A CA 1
ATOM 2311 C C . THR A 1 281 ? -14.828 19.782 20.223 1.00 80.94 281 THR A C 1
ATOM 2313 O O . THR A 1 281 ? -15.088 20.905 20.637 1.00 80.94 281 THR A O 1
ATOM 2316 N N . LYS A 1 282 ? -13.668 19.498 19.622 1.00 81.06 282 LYS A N 1
ATOM 2317 C CA . LYS A 1 282 ? -12.630 20.492 19.304 1.00 81.06 282 LYS A CA 1
ATOM 2318 C C . LYS A 1 282 ? -12.811 21.105 17.916 1.00 81.06 282 LYS A C 1
ATOM 2320 O O . LYS A 1 282 ? -12.268 22.167 17.656 1.00 81.06 282 LYS A O 1
ATOM 2325 N N . LEU A 1 283 ? -13.506 20.403 17.020 1.00 77.00 283 LEU A N 1
ATOM 2326 C CA . LEU A 1 283 ? -13.781 20.846 15.652 1.00 77.00 283 LEU A CA 1
ATOM 2327 C C . LEU A 1 283 ? -15.069 21.679 15.563 1.00 77.00 283 LEU A C 1
ATOM 2329 O O . LEU A 1 283 ? -15.177 22.528 14.688 1.00 77.00 283 LEU A O 1
ATOM 2333 N N . HIS A 1 284 ? -16.013 21.465 16.482 1.00 64.75 284 HIS A N 1
ATOM 2334 C CA . HIS A 1 284 ? -17.272 22.205 16.608 1.00 64.75 284 HIS A CA 1
ATOM 2335 C C . HIS A 1 284 ? -17.234 23.304 17.681 1.00 64.75 284 HIS A C 1
ATOM 2337 O O . HIS A 1 284 ? -18.278 23.691 18.196 1.00 64.75 284 HIS A O 1
ATOM 2343 N N . SER A 1 285 ? -16.054 23.795 18.066 1.00 53.16 285 SER A N 1
ATOM 2344 C CA . SER A 1 285 ? -15.965 24.970 18.934 1.00 53.16 285 SER A CA 1
ATOM 2345 C C . SER A 1 285 ? -16.187 26.248 18.118 1.00 53.16 285 SER A C 1
ATOM 2347 O O . SER A 1 285 ? -15.218 26.921 17.777 1.00 53.16 285 SER A O 1
ATOM 2349 N N . GLU A 1 286 ? -17.450 26.529 17.794 1.00 43.44 286 GLU A N 1
ATOM 2350 C CA . GLU A 1 286 ? -18.017 27.847 17.458 1.00 43.44 286 GLU A CA 1
ATOM 2351 C C . GLU A 1 286 ? -19.540 27.824 17.647 1.00 43.44 286 GLU A C 1
ATOM 2353 O O . GLU A 1 286 ? -20.185 26.859 17.173 1.00 43.44 286 GLU A O 1
#

Secondary structure (DSSP, 8-state):
-------TT---HHHHHHHHHHHH--HHHHHHHHHHHHHHHHHHHHS--HHHHHHHHHHHHHHHHHHHHHS-HHHHHHHHHHHHHHHHHHHHS---------SS----TTS-GGG-TT--------TTTTSS-TT------TT-PPTTS-TTSSPPPSS--------S-TT---EEEE--TTS--EEEETTSTTHHHHH-TTTTTT------TTPEEEPTTT-PEEEEEPPHHHHHHHHH--BTTB--SGGG-THHHHHHHHHHHHHHHHHHHHHHHHTHHHHS--

Foldseek 3Di:
DDDDDDPPDDPDPVVVVVVVVVVPDDPVRVVVVVVVVVVVVVVCVVPDDPVRVVVVVVVVVVVVVVVVVVDDPVVVVVVVVVVVVVVVVCVVVDDDDPDPDDDDDPDDPVDDPVPDPQDDPDDPDDVCNVPPDPPDDDDDPLPDDDPPDDPPPRHRDPDDDDDDDDPDDPDDWDWDWDDGVPDDIDTHTPQFQCNLCVVCVVLPVVSGTHHHQVAFDADPPPRDGDPHTDALVRRVCVLPDDDPPDDNVLVVPPPSSVVSVNVSVVVNVSVVVVVCVVCVVVVPPD

Organism: Nephila pilipes (NCBI:txid299642)

Solvent-accessible surface area (backbone atoms only — not comparable to full-atom values): 18420 Å² total; per-residue (Å²): 134,85,83,81,78,78,80,85,76,74,88,40,72,66,61,54,50,52,52,52,54,64,71,71,54,51,72,65,59,50,51,51,54,51,49,54,52,47,53,53,51,50,51,54,59,73,71,49,52,71,68,60,52,51,54,52,50,50,53,48,51,51,52,52,51,53,51,58,73,72,52,56,71,68,63,55,51,53,51,51,51,52,51,52,51,52,55,52,52,51,64,75,68,56,74,83,77,80,77,86,82,81,92,78,71,91,80,53,92,87,56,69,58,89,74,39,95,86,50,85,81,74,76,88,70,50,75,75,74,72,46,97,51,99,80,74,75,90,76,87,61,45,86,65,77,62,91,93,60,66,82,81,78,58,66,55,80,93,60,99,77,89,83,87,81,83,87,74,66,101,75,68,81,64,59,52,75,43,76,49,90,100,48,74,79,42,76,42,46,67,62,36,36,57,35,57,28,70,75,36,46,85,74,31,64,83,68,55,76,39,68,34,78,85,41,52,35,60,40,93,87,80,63,47,78,43,97,49,68,40,49,64,62,59,53,52,52,59,72,67,52,89,49,99,91,53,87,64,65,56,80,70,47,56,69,60,32,53,55,50,52,55,51,49,50,53,50,39,51,49,52,54,52,51,50,52,67,75,39,40,78,74,74,60,75,122

pLDDT: mean 70.33, std 16.02, range [28.09, 89.38]